Protein AF-A0A9D0HEY4-F1 (afdb_monomer_lite)

Secondary structure (DSSP, 8-state):
-------------------------------PPPP--------SS---TTS--TTSB-SSTT-EEEEEEEEEEETTEEEEEEEEEEB-SSBB---EE--------PPP-S---S----TT-TT-----EETTEE--GGG--EEETTEEE-----------S--S--SSS-SS-TTS-BSPPPTTTT-SSTTS--HHHHHHHH-THHHHS-B-HHHHHHHHHHHS---PPPTT-

Structure (mmCIF, N/CA/C/O backbone):
data_AF-A0A9D0HEY4-F1
#
_entry.id   AF-A0A9D0HEY4-F1
#
loop_
_atom_site.group_PDB
_atom_site.id
_atom_site.type_symbol
_atom_site.label_atom_id
_atom_site.label_alt_id
_atom_site.label_comp_id
_atom_site.label_asym_id
_atom_site.label_entity_id
_atom_site.label_seq_id
_atom_site.pdbx_PDB_ins_code
_atom_site.Cartn_x
_atom_site.Cartn_y
_atom_site.Cartn_z
_atom_site.occupancy
_atom_site.B_iso_or_equiv
_atom_site.auth_seq_id
_atom_site.auth_comp_id
_atom_site.auth_asym_id
_atom_site.auth_atom_id
_atom_site.pdbx_PDB_model_num
ATOM 1 N N . MET A 1 1 ? -8.582 -15.606 -59.019 1.00 48.41 1 MET A N 1
ATOM 2 C CA . MET A 1 1 ? -8.537 -16.731 -58.058 1.00 48.41 1 MET A CA 1
ATOM 3 C C . MET A 1 1 ? -9.287 -16.303 -56.807 1.00 48.41 1 MET A C 1
ATOM 5 O O . MET A 1 1 ? -8.744 -15.603 -55.969 1.00 48.41 1 MET A O 1
ATOM 9 N N . TH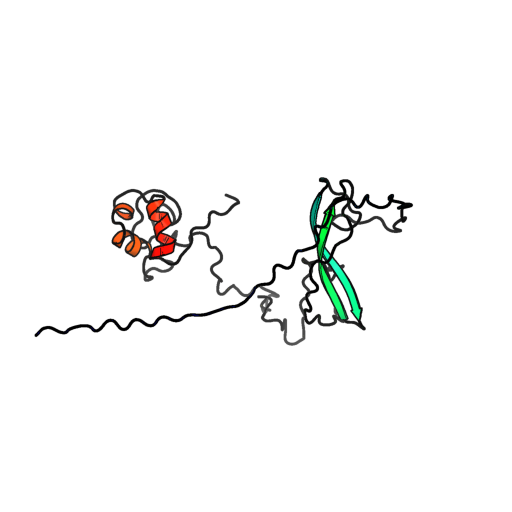R A 1 2 ? -10.578 -16.610 -56.760 1.00 43.22 2 THR A N 1
ATOM 10 C CA . THR A 1 2 ? -11.553 -16.080 -55.798 1.00 43.22 2 THR A CA 1
ATOM 11 C C . THR A 1 2 ? -11.815 -17.139 -54.728 1.00 43.22 2 THR A C 1
ATOM 13 O O . THR A 1 2 ? -12.488 -18.134 -54.993 1.00 43.22 2 THR A O 1
ATOM 16 N N . ARG A 1 3 ? -11.248 -16.963 -53.528 1.00 52.88 3 ARG A N 1
ATOM 17 C CA . ARG A 1 3 ? -11.503 -17.845 -52.378 1.00 52.88 3 ARG A CA 1
ATOM 18 C C . ARG A 1 3 ? -12.786 -17.400 -51.676 1.00 52.88 3 ARG A C 1
ATOM 20 O O . ARG A 1 3 ? -12.842 -16.330 -51.085 1.00 52.88 3 ARG A O 1
ATOM 27 N N . LYS A 1 4 ? -13.821 -18.235 -51.782 1.00 54.88 4 LYS A N 1
ATOM 28 C CA . LYS A 1 4 ? -15.070 -18.137 -51.022 1.00 54.88 4 LYS A CA 1
ATOM 29 C C . LYS A 1 4 ? -14.792 -18.591 -49.586 1.00 54.88 4 LYS A C 1
ATOM 31 O O . LYS A 1 4 ? -14.422 -19.745 -49.386 1.00 54.88 4 LYS A O 1
ATOM 36 N N . HIS A 1 5 ? -14.951 -17.698 -48.614 1.00 59.78 5 HIS A N 1
ATOM 37 C CA . HIS A 1 5 ? -14.917 -18.055 -47.199 1.00 59.78 5 HIS A CA 1
ATOM 38 C C . HIS A 1 5 ? -16.325 -18.424 -46.730 1.00 59.78 5 HIS A C 1
ATOM 40 O O . HIS A 1 5 ? -17.225 -17.591 -46.668 1.00 59.78 5 HIS A O 1
ATOM 46 N N . THR A 1 6 ? -16.493 -19.716 -46.463 1.00 64.69 6 THR A N 1
ATOM 47 C CA . THR A 1 6 ? -17.669 -20.331 -45.854 1.00 64.69 6 THR A CA 1
ATOM 48 C C . THR A 1 6 ? -17.785 -19.869 -44.403 1.00 64.69 6 THR A C 1
ATOM 50 O O . THR A 1 6 ? -16.939 -20.200 -43.576 1.00 64.69 6 THR A O 1
ATOM 53 N N . PHE A 1 7 ? -18.834 -19.102 -44.111 1.00 54.09 7 PHE A N 1
ATOM 54 C CA . PHE A 1 7 ? -19.278 -18.782 -42.757 1.00 54.09 7 PHE A CA 1
ATOM 55 C C . PHE A 1 7 ? -19.905 -20.032 -42.131 1.00 54.09 7 PHE A C 1
ATOM 57 O O . PHE A 1 7 ? -20.888 -20.560 -42.652 1.00 54.09 7 PHE A O 1
ATOM 64 N N . LEU A 1 8 ? -19.333 -20.506 -41.025 1.00 60.00 8 LEU A N 1
ATOM 65 C CA . LEU A 1 8 ? -19.867 -21.603 -40.224 1.00 60.00 8 LEU A CA 1
ATOM 66 C C . LEU A 1 8 ? -20.447 -20.989 -38.945 1.00 60.00 8 LEU A C 1
ATOM 68 O O . LEU A 1 8 ? -19.716 -20.557 -38.058 1.00 60.00 8 LEU A O 1
ATOM 72 N N . LEU A 1 9 ? -21.776 -20.875 -38.915 1.00 54.69 9 LEU A N 1
ATOM 73 C CA . LEU A 1 9 ? -22.554 -20.444 -37.758 1.00 54.69 9 LEU A CA 1
ATOM 74 C C . LEU A 1 9 ? -22.571 -21.602 -36.744 1.00 54.69 9 LEU A C 1
ATOM 76 O O . LEU A 1 9 ? -23.217 -22.619 -36.993 1.00 54.69 9 LEU A O 1
ATOM 80 N N . LEU A 1 10 ? -21.866 -21.466 -35.618 1.00 56.06 10 LEU A N 1
ATOM 81 C CA . LEU A 1 10 ? -22.097 -22.296 -34.432 1.00 56.06 10 LEU A CA 1
ATOM 82 C C . LEU A 1 10 ? -23.008 -21.525 -33.473 1.00 56.06 10 LEU A C 1
ATOM 84 O O . LEU A 1 10 ? -22.575 -20.614 -32.773 1.00 56.06 10 LEU A O 1
ATOM 88 N N . THR A 1 11 ? -24.281 -21.900 -33.442 1.00 54.66 11 THR A N 1
ATOM 89 C CA . THR A 1 11 ? -25.226 -21.532 -32.387 1.00 54.66 11 THR A CA 1
ATOM 90 C C . THR A 1 11 ? -25.022 -22.461 -31.191 1.00 54.66 11 THR A C 1
ATOM 92 O O . THR A 1 11 ? -25.517 -23.586 -31.173 1.00 54.66 11 THR A O 1
ATOM 95 N N . ALA A 1 12 ? -24.292 -21.990 -30.179 1.00 58.09 12 ALA A N 1
ATOM 96 C CA . ALA A 1 12 ? -24.257 -22.618 -28.863 1.00 58.09 12 ALA A CA 1
ATOM 97 C C . ALA A 1 12 ? -25.431 -22.084 -28.025 1.00 58.09 12 ALA A C 1
ATOM 99 O O . ALA A 1 12 ? -25.401 -20.964 -27.520 1.00 58.09 12 ALA A O 1
ATOM 100 N N . ILE A 1 13 ? -26.491 -22.886 -27.924 1.00 60.81 13 ILE A N 1
ATOM 101 C CA . ILE A 1 13 ? -27.597 -22.681 -26.986 1.00 60.81 13 ILE A CA 1
ATOM 102 C C . ILE A 1 13 ? -27.155 -23.281 -25.647 1.00 60.81 13 ILE A C 1
ATOM 104 O O . ILE A 1 13 ? -27.178 -24.498 -25.481 1.00 60.81 13 ILE A O 1
ATOM 108 N N . SER A 1 14 ? -26.752 -22.430 -24.702 1.00 59.25 14 SER A N 1
ATOM 109 C CA . SER A 1 14 ? -26.543 -22.819 -23.303 1.00 59.25 14 SER A CA 1
ATOM 110 C C . SER A 1 14 ? -27.756 -22.405 -22.474 1.00 59.25 14 SER A C 1
ATOM 112 O O . SER A 1 14 ? -27.939 -21.237 -22.144 1.00 59.25 14 SER A O 1
ATOM 114 N N . LEU A 1 15 ? -28.593 -23.392 -22.156 1.00 53.41 15 LEU A N 1
ATOM 115 C CA . LEU A 1 15 ? -29.658 -23.320 -21.159 1.00 53.41 15 LEU A CA 1
ATOM 116 C C . LEU A 1 15 ? -29.053 -23.558 -19.762 1.00 53.41 15 LEU A C 1
ATOM 118 O O . LEU A 1 15 ? -28.849 -24.700 -19.363 1.00 53.41 15 LEU A O 1
ATOM 122 N N . LEU A 1 16 ? -28.792 -22.485 -19.016 1.00 53.25 16 LEU A N 1
ATOM 123 C CA . LEU A 1 16 ? -28.596 -22.495 -17.557 1.00 53.25 16 LEU A CA 1
ATOM 124 C C . LEU A 1 16 ? -29.825 -21.802 -16.948 1.00 53.25 16 LEU A C 1
ATOM 126 O O . LEU A 1 16 ? -29.908 -20.583 -16.906 1.00 53.25 16 LEU A O 1
ATOM 130 N N . THR A 1 17 ? -30.947 -22.506 -16.818 1.00 53.56 17 THR A N 1
ATOM 131 C CA . THR A 1 17 ? -31.450 -23.094 -15.562 1.00 53.56 17 THR A CA 1
ATOM 132 C C . THR A 1 17 ? -30.948 -22.410 -14.281 1.00 53.56 17 THR A C 1
ATOM 134 O O . THR A 1 17 ? -29.938 -22.807 -13.717 1.00 53.56 17 THR A O 1
ATOM 137 N N . GLY A 1 18 ? -31.724 -21.421 -13.822 1.00 41.03 18 GLY A N 1
ATOM 138 C CA . GLY A 1 18 ? -32.165 -21.286 -12.428 1.00 41.03 18 GLY A CA 1
ATOM 139 C C . GLY A 1 18 ? -31.141 -20.883 -11.367 1.00 41.03 18 GLY A C 1
ATOM 140 O O . GLY A 1 18 ? -30.661 -21.736 -10.630 1.00 41.03 18 GLY A O 1
ATOM 141 N N . CYS A 1 19 ? -30.960 -19.575 -11.166 1.00 47.00 19 CYS A N 1
ATOM 142 C CA . CYS A 1 19 ? -30.706 -19.053 -9.824 1.00 47.00 19 CYS A CA 1
ATOM 143 C C . CYS A 1 19 ? -32.069 -18.826 -9.161 1.00 47.00 19 CYS A C 1
ATOM 145 O O . CYS A 1 19 ? -32.843 -17.975 -9.592 1.00 47.00 19 CYS A O 1
ATOM 147 N N . ILE A 1 20 ? -32.377 -19.635 -8.156 1.00 49.50 20 ILE A N 1
ATOM 148 C CA . ILE A 1 20 ? -33.435 -19.353 -7.188 1.00 49.50 20 ILE A CA 1
ATOM 149 C C . ILE A 1 20 ? -33.103 -18.031 -6.483 1.00 49.50 20 ILE A C 1
ATOM 151 O O . ILE A 1 20 ? -32.023 -17.876 -5.919 1.00 49.50 20 ILE A O 1
ATOM 155 N N . GLU A 1 21 ? -34.022 -17.067 -6.556 1.00 42.25 21 GLU A N 1
ATOM 156 C CA . GLU A 1 21 ? -34.058 -15.919 -5.653 1.00 42.25 21 GLU A CA 1
ATOM 157 C C . GLU A 1 21 ? -34.253 -16.449 -4.229 1.00 42.25 21 GLU A C 1
ATOM 159 O O . GLU A 1 21 ? -35.355 -16.817 -3.823 1.00 42.25 21 GLU A O 1
ATOM 164 N N . GLU A 1 22 ? -33.168 -16.501 -3.461 1.00 46.38 22 GLU A N 1
ATOM 165 C CA . GLU A 1 22 ? -33.239 -16.536 -2.006 1.00 46.38 22 GLU A CA 1
ATOM 166 C C . GLU A 1 22 ? -33.808 -15.184 -1.559 1.00 46.38 22 GLU A C 1
ATOM 168 O O . GLU A 1 22 ? -33.092 -14.189 -1.412 1.00 46.38 22 GLU A O 1
ATOM 173 N N . THR A 1 23 ? -35.127 -15.127 -1.376 1.00 44.59 23 THR A N 1
ATOM 174 C CA . THR A 1 23 ? -35.777 -14.067 -0.609 1.00 44.59 23 THR A CA 1
ATOM 175 C C . THR A 1 23 ? -35.182 -14.082 0.794 1.00 44.59 23 THR A C 1
ATOM 177 O O . THR A 1 23 ? -35.621 -14.839 1.660 1.00 44.59 23 THR A O 1
ATOM 180 N N . SER A 1 24 ? -34.156 -13.262 1.011 1.00 47.91 24 SER A N 1
ATOM 181 C CA . SER A 1 24 ? -33.634 -12.980 2.341 1.00 47.91 24 SER A CA 1
ATOM 182 C C . SER A 1 24 ? -34.791 -12.421 3.171 1.00 47.91 24 SER A C 1
ATOM 184 O O . SER A 1 24 ? -35.393 -11.425 2.754 1.00 47.91 24 SER A O 1
ATOM 186 N N . PRO A 1 25 ? -35.162 -13.038 4.306 1.00 46.69 25 PRO A N 1
ATOM 187 C CA . PRO A 1 25 ? -36.178 -12.466 5.170 1.00 46.69 25 PRO A CA 1
ATOM 188 C C . PRO A 1 25 ? -35.693 -11.082 5.590 1.00 46.69 25 PRO A C 1
ATOM 190 O O . PRO A 1 25 ? -34.628 -10.938 6.190 1.00 46.69 25 PRO A O 1
ATOM 193 N N . GLY A 1 26 ? -36.464 -10.062 5.208 1.00 39.81 26 GLY A N 1
ATOM 194 C CA . GLY A 1 26 ? -36.209 -8.684 5.583 1.00 39.81 26 GLY A CA 1
ATOM 195 C C . GLY A 1 26 ? -35.994 -8.608 7.087 1.00 39.81 26 GLY A C 1
ATOM 196 O O . GLY A 1 26 ? -36.905 -8.883 7.869 1.00 39.81 26 GLY A O 1
ATOM 197 N N . TYR A 1 27 ? -34.774 -8.253 7.481 1.00 43.41 27 TYR A N 1
ATOM 198 C CA . TYR A 1 27 ? -34.436 -7.924 8.853 1.00 43.41 27 TYR A CA 1
ATOM 199 C C . TYR A 1 27 ? -35.123 -6.591 9.160 1.00 43.41 27 TYR A C 1
ATOM 201 O O . TYR A 1 27 ? -34.568 -5.510 8.970 1.00 43.41 27 TYR A O 1
ATOM 209 N N . SER A 1 28 ? -36.397 -6.657 9.540 1.00 43.03 28 SER A N 1
ATOM 210 C CA . SER A 1 28 ? -37.144 -5.514 10.039 1.00 43.03 28 SER A CA 1
ATOM 211 C C . SER A 1 28 ? -36.469 -5.041 11.324 1.00 43.03 28 SER A C 1
ATOM 213 O O . SER A 1 28 ? -36.599 -5.667 12.378 1.00 43.03 28 SER A O 1
ATOM 215 N N . ALA A 1 29 ? -35.716 -3.949 11.210 1.00 43.41 29 ALA A N 1
ATOM 216 C CA . ALA A 1 29 ? -35.133 -3.206 12.313 1.00 43.41 29 ALA A CA 1
ATOM 217 C C . ALA A 1 29 ? -36.255 -2.678 13.221 1.00 43.41 29 ALA A C 1
ATOM 219 O O . ALA A 1 29 ? -36.824 -1.614 13.000 1.00 43.41 29 ALA A O 1
ATOM 220 N N . GLY A 1 30 ? -36.610 -3.478 14.222 1.00 43.31 30 GLY A N 1
ATOM 221 C CA . GLY A 1 30 ? -37.583 -3.140 15.258 1.00 43.31 30 GLY A CA 1
ATOM 222 C C . GLY A 1 30 ? -37.291 -3.830 16.588 1.00 43.31 30 GLY A C 1
ATOM 223 O O . GLY A 1 30 ? -38.171 -3.911 17.441 1.00 43.31 30 GLY A O 1
ATOM 224 N N . VAL A 1 31 ? -36.072 -4.348 16.779 1.00 42.22 31 VAL A N 1
ATOM 225 C CA . VAL A 1 31 ? -35.654 -4.859 18.085 1.00 42.22 31 VAL A CA 1
ATOM 226 C C . VAL A 1 31 ? -35.303 -3.653 18.943 1.00 42.22 31 VAL A C 1
ATOM 228 O O . VAL A 1 31 ? -34.208 -3.104 18.855 1.00 42.22 31 VAL A O 1
ATOM 231 N N . VAL A 1 32 ? -36.269 -3.226 19.753 1.00 54.62 32 VAL A N 1
ATOM 232 C CA . VAL A 1 32 ? -36.008 -2.374 20.912 1.00 54.62 32 VAL A CA 1
ATOM 233 C C . VAL A 1 32 ? -34.922 -3.084 21.729 1.00 54.62 32 VAL A C 1
ATOM 235 O O . VAL A 1 32 ? -35.149 -4.230 22.135 1.00 54.62 32 VAL A O 1
ATOM 238 N N . PRO A 1 33 ? -33.735 -2.481 21.923 1.00 55.59 33 PRO A N 1
ATOM 239 C CA . PRO A 1 33 ? -32.694 -3.104 22.721 1.00 55.59 33 PRO A CA 1
ATOM 240 C C . PRO A 1 33 ? -33.262 -3.396 24.117 1.00 55.59 33 PRO A C 1
ATOM 242 O O . PRO A 1 33 ? -34.002 -2.566 24.657 1.00 55.59 33 PRO A O 1
ATOM 245 N N . PRO A 1 34 ? -32.979 -4.575 24.702 1.00 51.97 34 PRO A N 1
ATOM 246 C CA . PRO A 1 34 ? -33.423 -4.870 26.055 1.00 51.97 34 PRO A CA 1
ATOM 247 C C . PRO A 1 34 ? -32.949 -3.748 26.990 1.00 51.97 34 PRO A C 1
ATOM 249 O O . PRO A 1 34 ? -31.845 -3.229 26.793 1.00 51.97 34 PRO A O 1
ATOM 252 N N . PRO A 1 35 ? -33.759 -3.346 27.988 1.00 51.03 35 PRO A N 1
ATOM 253 C CA . PRO A 1 35 ? -33.360 -2.313 28.930 1.00 51.03 35 PRO A CA 1
ATOM 254 C C . PRO A 1 35 ? -32.001 -2.683 29.520 1.00 51.03 35 PRO A C 1
ATOM 256 O O . PRO A 1 35 ? -31.815 -3.787 30.038 1.00 51.03 35 PRO A O 1
ATOM 259 N N . ASN A 1 36 ? -31.050 -1.761 29.372 1.00 47.62 36 ASN A N 1
ATOM 260 C CA . ASN A 1 36 ? -29.681 -1.884 29.843 1.00 47.62 36 ASN A CA 1
ATOM 261 C C . ASN A 1 36 ? -29.670 -1.949 31.378 1.00 47.62 36 ASN A C 1
ATOM 263 O O . ASN A 1 36 ? -29.407 -0.968 32.064 1.00 47.62 36 ASN A O 1
ATOM 267 N N . ASN A 1 37 ? -29.952 -3.128 31.928 1.00 49.09 37 ASN A N 1
ATOM 268 C CA . ASN A 1 37 ? -29.738 -3.449 33.332 1.00 49.09 37 ASN A CA 1
ATOM 269 C C . ASN A 1 37 ? -28.258 -3.800 33.570 1.00 49.09 37 ASN A C 1
ATOM 271 O O . ASN A 1 37 ? -27.950 -4.782 34.250 1.00 49.09 37 ASN A O 1
ATOM 275 N N . ARG A 1 38 ? -27.313 -3.011 33.033 1.00 51.69 38 ARG A N 1
ATOM 276 C CA . ARG A 1 38 ? -25.933 -3.004 33.532 1.00 51.69 38 ARG A CA 1
ATOM 277 C C . ARG A 1 38 ? -25.936 -2.295 34.880 1.00 51.69 38 ARG A C 1
ATOM 279 O O . ARG A 1 38 ? -25.551 -1.138 35.009 1.00 51.69 38 ARG A O 1
ATOM 286 N N . ALA A 1 39 ? -26.344 -3.027 35.914 1.00 45.81 39 ALA A N 1
ATOM 287 C CA . ALA A 1 39 ? -25.783 -2.794 37.233 1.00 45.81 39 ALA A CA 1
ATOM 288 C C . ALA A 1 39 ? -24.261 -2.803 37.048 1.00 45.81 39 ALA A C 1
ATOM 290 O O . ALA A 1 39 ? -23.715 -3.819 36.618 1.00 45.81 39 ALA A O 1
ATOM 291 N N . ALA A 1 40 ? -23.631 -1.644 37.256 1.00 52.84 40 ALA A N 1
ATOM 292 C CA . ALA A 1 40 ? -22.218 -1.391 37.017 1.00 52.84 40 ALA A CA 1
ATOM 293 C C . ALA A 1 40 ? -21.379 -2.579 37.498 1.00 52.84 40 ALA A C 1
ATOM 295 O O . ALA A 1 40 ? -21.174 -2.765 38.702 1.00 52.84 40 ALA A O 1
ATOM 296 N N . GLN A 1 41 ? -20.928 -3.414 36.559 1.00 52.53 41 GLN A N 1
ATOM 297 C CA . GLN A 1 41 ? -19.939 -4.426 36.871 1.00 52.53 41 GLN A CA 1
ATOM 298 C C . GLN A 1 41 ? -18.689 -3.650 37.253 1.00 52.53 41 GLN A C 1
ATOM 300 O O . GLN A 1 41 ? -18.044 -3.008 36.429 1.00 52.53 41 GLN A O 1
ATOM 305 N N . LYS A 1 42 ? -18.430 -3.608 38.558 1.00 46.66 42 LYS A N 1
ATOM 306 C CA . LYS A 1 42 ? -17.320 -2.874 39.142 1.00 46.66 42 LYS A CA 1
ATOM 307 C C . LYS A 1 42 ? -16.041 -3.591 38.723 1.00 46.66 42 LYS A C 1
ATOM 309 O O . LYS A 1 42 ? -15.619 -4.533 39.391 1.00 46.66 42 LYS A O 1
ATOM 314 N N . HIS A 1 43 ? -15.469 -3.191 37.589 1.00 49.62 43 HIS A N 1
ATOM 315 C CA . HIS A 1 43 ? -14.197 -3.724 37.122 1.00 49.62 43 HIS A CA 1
ATOM 316 C C . HIS A 1 43 ? -13.136 -3.457 38.206 1.00 49.62 43 HIS A C 1
ATOM 318 O O . HIS A 1 43 ? -12.943 -2.309 38.607 1.00 49.62 43 HIS A O 1
ATOM 324 N N . PRO A 1 44 ? -12.484 -4.501 38.752 1.00 49.19 44 PRO A N 1
ATOM 325 C CA . PRO A 1 44 ? -11.653 -4.373 39.950 1.00 49.19 44 PRO A CA 1
ATOM 326 C C . PRO A 1 44 ? -10.279 -3.727 39.702 1.00 49.19 44 PRO A C 1
ATOM 328 O O . PRO A 1 44 ? -9.499 -3.592 40.642 1.00 49.19 44 PRO A O 1
ATOM 331 N N . LYS A 1 45 ? -9.971 -3.300 38.472 1.00 58.09 45 LYS A N 1
ATOM 332 C CA . LYS A 1 45 ? -8.730 -2.598 38.127 1.00 58.09 45 LYS A CA 1
ATOM 333 C C . LYS A 1 45 ? -9.061 -1.396 37.232 1.00 58.09 45 LYS A C 1
ATOM 335 O O . LYS A 1 45 ? -9.886 -1.567 36.335 1.00 58.09 45 LYS A O 1
ATOM 340 N N . PRO A 1 46 ? -8.457 -0.211 37.456 1.00 63.03 46 PRO A N 1
ATOM 341 C CA . PRO A 1 46 ? -8.533 0.894 36.505 1.00 63.03 46 PRO A CA 1
ATOM 342 C C . PRO A 1 46 ? -8.128 0.387 35.119 1.00 63.03 46 PRO A C 1
ATOM 344 O O . PRO A 1 46 ? -7.067 -0.226 34.981 1.00 63.03 46 PRO A O 1
ATOM 347 N N . LEU A 1 47 ? -9.006 0.572 34.134 1.00 74.50 47 LEU A N 1
ATOM 348 C CA . LEU A 1 47 ? -8.708 0.265 32.741 1.00 74.50 47 LEU A CA 1
ATOM 349 C C . LEU A 1 47 ? -7.653 1.264 32.260 1.00 74.50 47 LEU A C 1
ATOM 351 O O . LEU A 1 47 ? -7.848 2.474 32.362 1.00 74.50 47 LEU A O 1
ATOM 355 N N . ASP A 1 48 ? -6.519 0.745 31.800 1.00 83.00 48 ASP A N 1
ATOM 356 C CA . ASP A 1 48 ? -5.521 1.538 31.095 1.00 83.00 48 ASP A CA 1
ATOM 357 C C . ASP A 1 48 ? -5.997 1.689 29.650 1.00 83.00 48 ASP A C 1
ATOM 359 O O . ASP A 1 48 ? -5.957 0.735 28.877 1.00 83.00 48 ASP A O 1
ATOM 363 N N . CYS A 1 49 ? -6.511 2.872 29.326 1.00 88.00 49 CYS A N 1
ATOM 364 C CA . CYS A 1 49 ? -7.048 3.203 28.009 1.00 88.00 49 CYS A CA 1
ATOM 365 C C . CYS A 1 49 ? -6.013 3.892 27.113 1.00 88.00 49 CYS A C 1
ATOM 367 O O . CYS A 1 49 ? -6.379 4.677 26.241 1.00 88.00 49 CYS A O 1
ATOM 369 N N . SER A 1 50 ? -4.723 3.613 27.330 1.00 87.38 50 SER A N 1
ATOM 370 C CA . SER A 1 50 ? -3.655 4.022 26.408 1.00 87.38 50 SER A CA 1
ATOM 371 C C . SER A 1 50 ? -3.830 3.398 25.018 1.00 87.38 50 SER A C 1
ATOM 373 O O . SER A 1 50 ? -3.414 3.985 24.023 1.00 87.38 50 SER A O 1
ATOM 375 N N . GLU A 1 51 ? -4.489 2.238 24.946 1.00 78.81 51 GLU A N 1
ATOM 376 C CA . GLU A 1 51 ? -4.995 1.647 23.709 1.00 78.81 51 GLU A CA 1
ATOM 377 C C . GLU A 1 51 ? -6.526 1.555 23.778 1.00 78.81 51 GLU A C 1
ATOM 379 O O . GLU A 1 51 ? -7.073 1.196 24.828 1.00 78.81 51 GLU A O 1
ATOM 384 N N . PRO A 1 52 ? -7.244 1.851 22.683 1.00 83.88 52 PRO A N 1
ATOM 385 C CA . PRO A 1 52 ? -8.687 1.678 22.648 1.00 83.88 52 PRO A CA 1
ATOM 386 C C . PRO A 1 52 ? -9.075 0.220 22.889 1.00 83.88 52 PRO A C 1
ATOM 388 O O . PRO A 1 52 ? -8.584 -0.698 22.231 1.00 83.88 52 PRO A O 1
ATOM 391 N N . GLY A 1 53 ? -9.983 0.007 23.834 1.00 87.00 53 GLY A N 1
ATOM 392 C CA . GLY A 1 53 ? -10.475 -1.314 24.190 1.00 87.00 53 GLY A CA 1
ATOM 393 C C . GLY A 1 53 ? -11.850 -1.249 24.848 1.00 87.00 53 GLY A C 1
ATOM 394 O O . GLY A 1 53 ? -12.342 -0.159 25.145 1.00 87.00 53 GLY A O 1
ATOM 395 N N . PRO A 1 54 ? -12.491 -2.403 25.094 1.00 89.25 54 PRO A N 1
ATOM 396 C CA . PRO A 1 54 ? -13.815 -2.447 25.702 1.00 89.25 54 PRO A CA 1
ATOM 397 C C . PRO A 1 54 ? -13.868 -1.664 27.017 1.00 89.25 54 PRO A C 1
ATOM 399 O O . PRO A 1 54 ? -12.980 -1.799 27.861 1.00 89.25 54 PRO A O 1
ATOM 402 N N . ALA A 1 55 ? -14.928 -0.873 27.190 1.00 90.19 55 ALA A N 1
ATOM 403 C CA . ALA A 1 55 ? -15.138 0.034 28.323 1.00 90.19 55 ALA A CA 1
ATOM 404 C C . ALA A 1 55 ? -14.169 1.232 28.425 1.00 90.19 55 ALA A C 1
ATOM 406 O O . ALA A 1 55 ? -14.257 1.988 29.396 1.00 90.19 55 ALA A O 1
ATOM 407 N N . CYS A 1 56 ? -13.296 1.452 27.438 1.00 93.38 56 CYS A N 1
ATOM 408 C CA . CYS A 1 56 ? -12.580 2.718 27.299 1.00 93.38 56 CYS A CA 1
ATOM 409 C C . CYS A 1 56 ? -13.465 3.793 26.663 1.00 93.38 56 CYS A C 1
ATOM 411 O O . CYS A 1 56 ? -14.330 3.450 25.854 1.00 93.38 56 CYS A O 1
ATOM 413 N N . PRO A 1 57 ? -13.258 5.076 27.010 1.00 95.00 57 PRO A N 1
ATOM 414 C CA . PRO A 1 57 ? -14.043 6.165 26.455 1.00 95.00 57 PRO A CA 1
ATOM 415 C C . PRO A 1 57 ? -13.835 6.307 24.945 1.00 95.00 57 PRO A C 1
ATOM 417 O O . PRO A 1 57 ? -12.761 6.003 24.419 1.00 95.00 57 PRO A O 1
ATOM 420 N N . CYS A 1 58 ? -14.873 6.774 24.264 1.00 95.88 58 CYS A N 1
ATOM 421 C CA . CYS A 1 58 ? -14.863 7.081 22.839 1.00 95.88 58 CYS A CA 1
ATOM 422 C C . CYS A 1 58 ? -15.669 8.355 22.574 1.00 95.88 58 CYS A C 1
ATOM 424 O O . CYS A 1 58 ? -16.627 8.641 23.289 1.00 95.88 58 CYS A O 1
ATOM 426 N N . ASP A 1 59 ? -15.274 9.118 21.556 1.00 94.56 59 ASP A N 1
ATOM 427 C CA . ASP A 1 59 ? -15.806 10.471 21.345 1.00 94.56 59 ASP A CA 1
ATOM 428 C C . ASP A 1 59 ? -17.046 10.517 20.437 1.00 94.56 59 ASP A C 1
ATOM 430 O O . ASP A 1 59 ? -17.813 11.478 20.480 1.00 94.56 59 ASP A O 1
ATOM 434 N N . GLU A 1 60 ? -17.262 9.493 19.606 1.00 96.19 60 GLU A N 1
ATOM 435 C CA . GLU A 1 60 ? -18.285 9.515 18.558 1.00 96.19 60 GLU A CA 1
ATOM 436 C C . GLU A 1 60 ? -19.133 8.239 18.561 1.00 96.19 60 GLU A C 1
ATOM 438 O O . GLU A 1 60 ? -18.657 7.146 18.252 1.00 96.19 60 GLU A O 1
ATOM 443 N N . GLN A 1 61 ? -20.427 8.380 18.874 1.00 96.75 61 GLN A N 1
ATOM 444 C CA . GLN A 1 61 ? -21.387 7.277 18.815 1.00 96.75 61 GLN A CA 1
ATOM 445 C C . GLN A 1 61 ? -21.415 6.650 17.418 1.00 96.75 61 GLN A C 1
ATOM 447 O O . GLN A 1 61 ? -21.621 7.329 16.416 1.00 96.75 61 GLN A O 1
ATOM 452 N N . GLY A 1 62 ? -21.271 5.330 17.357 1.00 95.56 62 GLY A N 1
ATOM 453 C CA . GLY A 1 62 ? -21.235 4.582 16.106 1.00 95.56 62 GLY A CA 1
ATOM 454 C C . GLY A 1 62 ? -19.857 4.520 15.448 1.00 95.56 62 GLY A C 1
ATOM 455 O O . GLY A 1 62 ? -19.718 3.767 14.480 1.00 95.56 62 GLY A O 1
ATOM 456 N N . ALA A 1 63 ? -18.841 5.219 15.976 1.00 95.81 63 ALA A N 1
ATOM 457 C CA . ALA A 1 63 ? -17.462 5.033 15.538 1.00 95.81 63 ALA A CA 1
ATOM 458 C C . ALA A 1 63 ? -17.080 3.555 15.636 1.00 95.81 63 ALA A C 1
ATOM 460 O O . ALA A 1 63 ? -17.504 2.846 16.555 1.00 95.81 63 ALA A O 1
ATOM 461 N N . ARG A 1 64 ? -16.295 3.092 14.665 1.00 94.06 64 ARG A N 1
ATOM 462 C CA . ARG A 1 64 ? -15.802 1.718 14.587 1.00 94.06 64 ARG A CA 1
ATOM 463 C C . ARG A 1 64 ? -14.300 1.707 14.740 1.00 94.06 64 ARG A C 1
ATOM 465 O O . ARG A 1 64 ? -13.613 2.552 14.173 1.00 94.06 64 ARG A O 1
ATOM 472 N N . GLN A 1 65 ? -13.801 0.713 15.455 1.00 90.62 65 GLN A N 1
ATOM 473 C CA . GLN A 1 65 ? -12.373 0.488 15.558 1.00 90.62 65 GLN A CA 1
ATOM 474 C C . GLN A 1 65 ? -12.062 -0.997 15.483 1.00 90.62 65 GLN A C 1
ATOM 476 O O . GLN A 1 65 ? -12.763 -1.828 16.067 1.00 90.62 65 GLN A O 1
ATOM 481 N N . SER A 1 66 ? -10.994 -1.313 14.752 1.00 88.25 66 SER A N 1
ATOM 482 C CA . SER A 1 66 ? -10.455 -2.665 14.701 1.00 88.25 66 SER A CA 1
ATOM 483 C C . SER A 1 66 ? -10.001 -3.088 16.094 1.00 88.25 66 SER A C 1
ATOM 485 O O . SER A 1 66 ? -9.354 -2.330 16.817 1.00 88.25 66 SER A O 1
ATOM 487 N N . CYS A 1 67 ? -10.355 -4.305 16.471 1.00 87.56 67 CYS A N 1
ATOM 488 C CA . CYS A 1 67 ? -9.977 -4.916 17.732 1.00 87.56 67 CYS A CA 1
ATOM 489 C C . CYS A 1 67 ? -9.629 -6.387 17.499 1.00 87.56 67 CYS A C 1
ATOM 491 O O . CYS A 1 67 ? -9.943 -6.969 16.461 1.00 87.56 67 CYS A O 1
ATOM 493 N N . GLY A 1 68 ? -8.992 -7.016 18.481 1.00 82.62 68 GLY A N 1
ATOM 494 C CA . GLY A 1 68 ? -8.751 -8.453 18.463 1.00 82.62 68 GLY A CA 1
ATOM 495 C C . GLY A 1 68 ? -9.141 -9.087 19.788 1.00 82.62 68 GLY A C 1
ATOM 496 O O . GLY A 1 68 ? -8.868 -8.544 20.862 1.00 82.62 68 GLY A O 1
ATOM 497 N N . LYS A 1 69 ? -9.820 -10.235 19.718 1.00 82.62 69 LYS A N 1
ATOM 498 C CA . LYS A 1 69 ? -10.318 -10.954 20.896 1.00 82.62 69 LYS A CA 1
ATOM 499 C C . LYS A 1 69 ? -9.965 -12.433 20.814 1.00 82.62 69 LYS A C 1
ATOM 501 O O . LYS A 1 69 ? -10.156 -13.077 19.782 1.00 82.62 69 LYS A O 1
ATOM 506 N N . ALA A 1 70 ? -9.488 -12.975 21.931 1.00 78.19 70 ALA A N 1
ATOM 507 C CA . ALA A 1 70 ? -9.413 -14.414 22.139 1.00 78.19 70 ALA A CA 1
ATOM 508 C C . ALA A 1 70 ? -10.836 -14.961 22.292 1.00 78.19 70 ALA A C 1
ATOM 510 O O . ALA A 1 70 ? -11.548 -14.553 23.212 1.00 78.19 70 ALA A O 1
ATOM 511 N N . TYR A 1 71 ? -11.259 -15.870 21.416 1.00 78.12 71 TYR A N 1
ATOM 512 C CA . TYR A 1 71 ? -12.608 -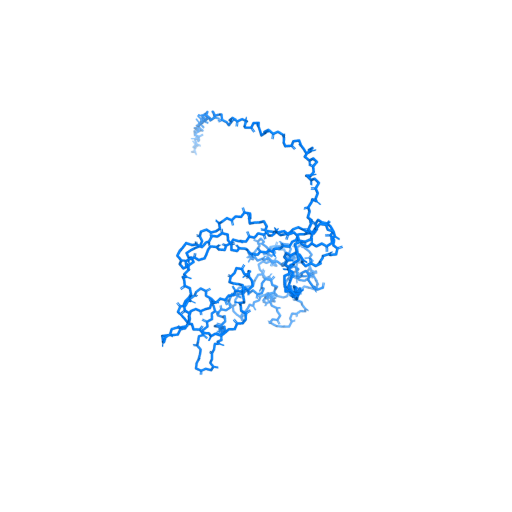16.452 21.478 1.00 78.12 71 TYR A CA 1
ATOM 513 C C . TYR A 1 71 ? -12.608 -17.942 21.841 1.00 78.12 71 TYR A C 1
ATOM 515 O O . TYR A 1 71 ? -13.639 -18.452 22.276 1.00 78.12 71 TYR A O 1
ATOM 523 N N . SER A 1 72 ? -11.474 -18.642 21.713 1.00 75.38 72 SER A N 1
ATOM 524 C CA . SER A 1 72 ? -11.348 -20.039 22.138 1.00 75.38 72 SER A CA 1
ATOM 525 C C . SER A 1 72 ? -9.943 -20.353 22.650 1.00 75.38 72 SER A C 1
ATOM 527 O O . SER A 1 72 ? -8.956 -19.876 22.091 1.00 75.38 72 SER A O 1
ATOM 529 N N . LYS A 1 73 ? -9.852 -21.166 23.710 1.00 73.81 73 LYS A N 1
ATOM 530 C CA . LYS A 1 73 ? -8.612 -21.813 24.157 1.00 73.81 73 LYS A CA 1
ATOM 531 C C . LYS A 1 73 ? -8.863 -23.318 24.244 1.00 73.81 73 LYS A C 1
ATOM 533 O O . LYS A 1 73 ? -9.700 -23.751 25.035 1.00 73.81 73 LYS A O 1
ATOM 538 N N . VAL A 1 74 ? -8.146 -24.109 23.448 1.00 73.69 74 VAL A N 1
ATOM 539 C CA . VAL A 1 74 ? -8.197 -25.580 23.489 1.00 73.69 74 VAL A CA 1
ATOM 540 C C . VAL A 1 74 ? -6.803 -26.091 23.836 1.00 73.69 74 VAL A C 1
ATOM 542 O O . VAL A 1 74 ? -5.868 -25.962 23.051 1.00 73.69 74 VAL A O 1
ATOM 545 N N . GLY A 1 75 ? -6.635 -26.636 25.043 1.00 83.06 75 GLY A N 1
ATOM 546 C CA . GLY A 1 75 ? -5.298 -26.938 25.567 1.00 83.06 75 GLY A CA 1
ATOM 547 C C . GLY A 1 75 ? -4.479 -25.654 25.718 1.00 83.06 75 GLY A C 1
ATOM 548 O O . GLY A 1 75 ? -4.943 -24.719 26.363 1.00 83.06 75 GLY A O 1
ATOM 549 N N . GLU A 1 76 ? -3.297 -25.592 25.099 1.00 70.81 76 GLU A N 1
ATOM 550 C CA . GLU A 1 76 ? -2.467 -24.375 25.028 1.00 70.81 76 GLU A CA 1
ATOM 551 C C . GLU A 1 76 ? -2.665 -23.559 23.742 1.00 70.81 76 GLU A C 1
ATOM 553 O O . GLU A 1 76 ? -2.035 -22.518 23.567 1.00 70.81 76 GLU A O 1
ATOM 558 N N . GLN A 1 77 ? -3.556 -23.988 22.846 1.00 60.44 77 GLN A N 1
ATOM 559 C CA . GLN A 1 77 ? -3.835 -23.259 21.614 1.00 60.44 77 GLN A CA 1
ATOM 560 C C . GLN A 1 77 ? -4.846 -22.143 21.883 1.00 60.44 77 GLN A C 1
ATOM 562 O O . GLN A 1 77 ? -5.972 -22.409 22.307 1.00 60.44 77 GLN A O 1
ATOM 567 N N . LEU A 1 78 ? -4.439 -20.897 21.640 1.00 73.12 78 LEU A N 1
ATOM 568 C CA . LEU A 1 78 ? -5.297 -19.718 21.714 1.00 73.12 78 LEU A CA 1
ATOM 569 C C . LEU A 1 78 ? -5.752 -19.339 20.303 1.00 73.12 78 LEU A C 1
ATOM 571 O O . LEU A 1 78 ? -4.926 -19.069 19.435 1.00 73.12 78 LEU A O 1
ATOM 575 N N . SER A 1 79 ? -7.060 -19.290 20.078 1.00 76.12 79 SER A N 1
ATOM 576 C CA . SER A 1 79 ? -7.638 -18.776 18.839 1.00 76.12 79 SER A CA 1
ATOM 577 C C . SER A 1 79 ? -8.047 -17.319 19.033 1.00 76.12 79 SER A C 1
ATOM 579 O O . SER A 1 79 ? -8.979 -17.007 19.784 1.00 76.12 79 SER A O 1
ATOM 581 N N . CYS A 1 80 ? -7.337 -16.435 18.340 1.00 81.12 80 CYS A N 1
ATOM 582 C CA . CYS A 1 80 ? -7.656 -15.019 18.222 1.00 81.12 80 CYS A CA 1
ATOM 583 C C . CYS A 1 80 ? -8.394 -14.773 16.902 1.00 81.12 80 CYS A C 1
ATOM 585 O O . CYS A 1 80 ? -8.135 -15.448 15.906 1.00 81.12 80 CYS A O 1
ATOM 587 N N . GLY A 1 81 ? -9.316 -13.817 16.882 1.00 78.56 81 GLY A N 1
ATOM 588 C CA . GLY A 1 81 ? -9.952 -13.365 15.647 1.00 78.56 81 GLY A CA 1
ATOM 589 C C . GLY A 1 81 ? -9.964 -11.841 15.570 1.00 78.56 81 GLY A C 1
ATOM 590 O O . GLY A 1 81 ? -10.169 -11.202 16.612 1.00 78.56 81 GLY A O 1
ATOM 591 N N . PRO A 1 82 ? -9.746 -11.253 14.377 1.00 82.19 82 PRO A N 1
ATOM 592 C CA . PRO A 1 82 ? -9.974 -9.833 14.176 1.00 82.19 82 PRO A CA 1
ATOM 593 C C . PRO A 1 82 ? -11.473 -9.538 14.280 1.00 82.19 82 PRO A C 1
ATOM 595 O O . PRO A 1 82 ? -12.328 -10.307 13.825 1.00 82.19 82 PRO A O 1
ATOM 598 N N . GLY A 1 83 ? -11.795 -8.414 14.896 1.00 88.25 83 GLY A N 1
ATOM 599 C CA . GLY A 1 83 ? -13.155 -7.943 15.071 1.00 88.25 83 GLY A CA 1
ATOM 600 C C . GLY A 1 83 ? -13.248 -6.434 14.966 1.00 88.25 83 GLY A C 1
ATOM 601 O O . GLY A 1 83 ? -12.258 -5.737 14.754 1.00 88.25 83 GLY A O 1
ATOM 602 N N . GLU A 1 84 ? -14.461 -5.939 15.150 1.00 92.19 84 GLU A N 1
ATOM 603 C CA . GLU A 1 84 ? -14.720 -4.515 15.297 1.00 92.19 84 GLU A CA 1
ATOM 604 C C . GLU A 1 84 ? -15.440 -4.267 16.618 1.00 92.19 84 GLU A C 1
ATOM 606 O O . GLU A 1 84 ? -16.317 -5.033 17.027 1.00 92.19 84 GLU A O 1
ATOM 611 N N . MET A 1 85 ? -15.071 -3.186 17.291 1.00 93.50 85 MET A N 1
ATOM 612 C CA . MET A 1 85 ? -15.852 -2.619 18.383 1.00 93.50 85 MET A CA 1
ATOM 613 C C . MET A 1 85 ? -16.544 -1.353 17.890 1.00 93.50 85 MET A C 1
ATOM 615 O O . MET A 1 85 ? -16.035 -0.652 17.014 1.00 93.50 85 MET A O 1
ATOM 619 N N . VAL A 1 86 ? -17.727 -1.087 18.440 1.00 95.81 86 VAL A N 1
ATOM 620 C CA . VAL A 1 86 ? -18.545 0.080 18.101 1.00 95.81 86 VAL A CA 1
ATOM 621 C C . VAL A 1 86 ? -18.710 0.928 19.354 1.00 95.81 86 VAL A C 1
ATOM 623 O O . VAL A 1 86 ? -19.041 0.394 20.415 1.00 95.81 86 VAL A O 1
ATOM 626 N N . CYS A 1 87 ? -18.462 2.227 19.237 1.00 96.38 87 CYS A N 1
ATOM 627 C CA . CYS A 1 87 ? -18.685 3.193 20.305 1.00 96.38 87 CYS A CA 1
ATOM 628 C C . CYS A 1 87 ? -20.189 3.390 20.535 1.00 96.38 87 CYS A C 1
ATOM 630 O O . CYS A 1 87 ? -20.934 3.640 19.584 1.00 96.38 87 CYS A O 1
ATOM 632 N N . ASP A 1 88 ? -20.658 3.310 21.780 1.00 94.56 88 ASP A N 1
ATOM 633 C CA . ASP A 1 88 ? -22.066 3.581 22.110 1.00 94.56 88 ASP A CA 1
ATOM 634 C C . ASP A 1 88 ? -22.376 5.075 22.320 1.00 94.56 88 ASP A C 1
ATOM 636 O O . ASP A 1 88 ? -23.541 5.445 22.484 1.00 94.56 88 ASP A O 1
ATOM 640 N N . GLY A 1 89 ? -21.352 5.926 22.227 1.00 93.94 89 GLY A N 1
ATOM 641 C CA . GLY A 1 89 ? -21.393 7.366 22.477 1.00 93.94 89 GLY A CA 1
ATOM 642 C C . GLY A 1 89 ? -20.696 7.778 23.771 1.00 93.94 89 GLY A C 1
ATOM 643 O O . GLY A 1 89 ? -20.441 8.962 23.956 1.00 93.94 89 GLY A O 1
ATOM 644 N N . GLU A 1 90 ? -20.368 6.822 24.639 1.00 93.38 90 GLU A N 1
ATOM 645 C CA . GLU A 1 90 ? -19.591 7.068 25.855 1.00 93.38 90 GLU A CA 1
ATOM 646 C C . GLU A 1 90 ? -18.405 6.110 25.964 1.00 93.38 90 GLU A C 1
ATOM 648 O O . GLU A 1 90 ? -17.314 6.529 26.353 1.00 93.38 90 GLU A O 1
ATOM 653 N N . ILE A 1 91 ? -18.595 4.834 25.613 1.00 95.12 91 ILE A N 1
ATOM 654 C CA . ILE A 1 91 ? -17.571 3.795 25.709 1.00 95.12 91 ILE A CA 1
ATOM 655 C C . ILE A 1 91 ? -17.547 2.867 24.492 1.00 95.12 91 ILE A C 1
ATOM 657 O O . ILE A 1 91 ? -18.555 2.592 23.836 1.00 95.12 91 ILE A O 1
ATOM 661 N N . TRP A 1 92 ? -16.366 2.324 24.209 1.00 95.19 92 TRP A N 1
ATOM 662 C CA . TRP A 1 92 ? -16.208 1.239 23.253 1.00 95.19 92 TRP A CA 1
ATOM 663 C C . TRP A 1 92 ? -16.934 -0.016 23.746 1.00 95.19 92 TRP A C 1
ATOM 665 O O . TRP A 1 92 ? -16.733 -0.479 24.877 1.00 95.19 92 TRP A O 1
ATOM 675 N N . GLY A 1 93 ? -17.775 -0.579 22.876 1.00 93.81 93 GLY A N 1
ATOM 676 C CA . GLY A 1 93 ? -18.455 -1.847 23.106 1.00 93.81 93 GLY A CA 1
ATOM 677 C C . GLY A 1 93 ? -17.510 -3.053 23.139 1.00 93.81 93 GLY A C 1
ATOM 678 O O . GLY A 1 93 ? -16.289 -2.950 23.031 1.00 93.81 93 GLY A O 1
ATOM 679 N N . GLU A 1 94 ? -18.093 -4.242 23.283 1.00 92.75 94 GLU A N 1
ATOM 680 C CA . GLU A 1 94 ? -17.343 -5.493 23.144 1.00 92.75 94 GLU A CA 1
ATOM 681 C C . GLU A 1 94 ? -16.781 -5.641 21.724 1.00 92.75 94 GLU A C 1
ATOM 683 O O . GLU A 1 94 ? -17.423 -5.264 20.744 1.00 92.75 94 GLU A O 1
ATOM 688 N N . CYS A 1 95 ? -15.606 -6.262 21.614 1.00 90.44 95 CYS A N 1
ATOM 689 C CA . CYS A 1 95 ? -15.036 -6.627 20.323 1.00 90.44 95 CYS A CA 1
ATOM 690 C C . CYS A 1 95 ? -15.855 -7.755 19.676 1.00 90.44 95 CYS A C 1
ATOM 692 O O . CYS A 1 95 ? -15.884 -8.882 20.189 1.00 90.44 95 CYS A O 1
ATOM 694 N N . MET A 1 96 ? -16.511 -7.456 18.555 1.00 89.50 96 MET A N 1
ATOM 695 C CA . MET A 1 96 ? -17.302 -8.401 17.770 1.00 89.50 96 MET A CA 1
ATOM 696 C C . MET A 1 96 ? -16.420 -9.008 16.676 1.00 89.50 96 MET A C 1
ATOM 698 O O . MET A 1 96 ? -16.108 -8.358 15.682 1.00 89.50 96 MET A O 1
ATOM 702 N N . VAL A 1 97 ? -15.998 -10.261 16.860 1.00 83.81 97 VAL A N 1
ATOM 703 C CA . VAL A 1 97 ? -15.180 -11.000 15.883 1.00 83.81 97 VAL A CA 1
ATOM 704 C C . VAL A 1 97 ? -16.045 -11.346 14.667 1.00 83.81 97 VAL A C 1
ATOM 706 O O . VAL A 1 97 ? -16.988 -12.125 14.792 1.00 83.81 97 VAL A O 1
ATOM 709 N N . ASN A 1 98 ? -15.744 -10.760 13.503 1.00 74.38 98 ASN A N 1
ATOM 710 C CA . ASN A 1 98 ? -16.547 -10.935 12.282 1.00 74.38 98 ASN A CA 1
ATOM 711 C C . ASN A 1 98 ? -16.110 -12.170 11.469 1.00 74.38 98 ASN A C 1
ATOM 713 O O . ASN A 1 98 ? -16.909 -12.769 10.755 1.00 74.38 98 ASN A O 1
ATOM 717 N N . PHE A 1 99 ? -14.854 -12.605 11.625 1.00 65.75 99 PHE A N 1
ATOM 718 C CA . PHE A 1 99 ? -14.319 -13.801 10.976 1.00 65.75 99 PHE A CA 1
ATOM 719 C C . PHE A 1 99 ? -13.412 -14.574 11.930 1.00 65.75 99 PHE A C 1
ATOM 721 O O . PHE A 1 99 ? -12.540 -14.010 12.591 1.00 65.75 99 PHE A O 1
ATOM 728 N N . THR A 1 100 ? -13.593 -15.891 11.982 1.00 52.69 100 THR A N 1
ATOM 729 C CA . THR A 1 100 ? -12.627 -16.789 12.613 1.00 52.69 100 THR A CA 1
ATOM 730 C C . THR A 1 100 ? -11.581 -17.155 11.575 1.00 52.69 100 THR A C 1
ATOM 732 O O . THR A 1 100 ? -11.819 -17.977 10.695 1.00 52.69 100 THR A O 1
ATOM 735 N N . ILE A 1 101 ? -10.410 -16.523 11.651 1.00 51.12 101 ILE A N 1
ATOM 736 C CA . ILE A 1 101 ? -9.262 -17.003 10.887 1.00 51.12 101 ILE A CA 1
ATOM 737 C C . ILE A 1 101 ? -8.775 -18.264 11.609 1.00 51.12 101 ILE A C 1
ATOM 739 O O . ILE A 1 101 ? -8.280 -18.187 12.734 1.00 51.12 101 ILE A O 1
ATOM 743 N N . GLN A 1 102 ? -8.947 -19.436 10.993 1.00 47.22 102 GLN A N 1
ATOM 744 C CA . GLN A 1 102 ? -8.166 -20.623 11.347 1.00 47.22 102 GLN A CA 1
ATOM 745 C C . GLN A 1 102 ? -6.745 -20.402 10.821 1.00 47.22 102 GLN A C 1
ATOM 747 O O . GLN A 1 102 ? -6.374 -20.900 9.765 1.00 47.22 102 GLN A O 1
ATOM 752 N N . GLY A 1 103 ? -5.979 -19.562 11.510 1.00 50.19 103 GLY A N 1
ATOM 753 C CA . GLY A 1 103 ? -4.530 -19.574 11.372 1.00 50.19 103 GLY A CA 1
ATOM 754 C C . GLY A 1 103 ? -3.986 -20.720 12.215 1.00 50.19 103 GLY A C 1
ATOM 755 O O . GLY A 1 103 ? -4.494 -20.954 13.316 1.00 50.19 103 GLY A O 1
ATOM 756 N N . ASP A 1 104 ? -2.969 -21.421 11.721 1.00 43.66 104 ASP A N 1
ATOM 757 C CA . ASP A 1 104 ? -2.175 -22.370 12.504 1.00 43.66 104 ASP A CA 1
ATOM 758 C C . ASP A 1 104 ? -1.466 -21.619 13.645 1.00 43.66 104 ASP A C 1
ATOM 760 O O . ASP A 1 104 ? -0.306 -21.226 13.554 1.00 43.66 104 ASP A O 1
ATOM 764 N N . ALA A 1 105 ? -2.194 -21.342 14.727 1.00 47.84 105 ALA A N 1
ATOM 765 C CA . ALA A 1 105 ? -1.656 -20.677 15.901 1.00 47.84 105 ALA A CA 1
ATOM 766 C C . ALA A 1 105 ? -0.727 -21.651 16.635 1.00 47.84 105 ALA A C 1
ATOM 768 O O . ALA A 1 105 ? -1.178 -22.648 17.208 1.00 47.84 105 ALA A O 1
ATOM 769 N N . VAL A 1 106 ? 0.572 -21.356 16.604 1.00 46.03 106 VAL A N 1
ATOM 770 C CA . VAL A 1 106 ? 1.610 -22.086 17.335 1.00 46.03 106 VAL A CA 1
ATOM 771 C C . VAL A 1 106 ? 1.536 -21.693 18.812 1.00 46.03 106 VAL A C 1
ATOM 773 O O . VAL A 1 106 ? 1.489 -20.512 19.153 1.00 46.03 106 VAL A O 1
ATOM 776 N N . ALA A 1 107 ? 1.509 -22.682 19.706 1.00 43.12 107 ALA A N 1
ATOM 777 C CA . ALA A 1 107 ? 1.552 -22.448 21.145 1.00 43.12 107 ALA A CA 1
ATOM 778 C C . ALA A 1 107 ? 2.903 -21.820 21.541 1.00 43.12 107 ALA A C 1
ATOM 780 O O . ALA A 1 107 ? 3.951 -22.442 21.377 1.00 43.12 107 ALA A O 1
ATOM 781 N N . ALA A 1 108 ? 2.881 -20.600 22.082 1.00 44.62 108 ALA A N 1
ATOM 782 C CA . ALA A 1 108 ? 4.071 -19.936 22.605 1.00 44.62 108 ALA A CA 1
ATOM 783 C C . ALA A 1 108 ? 4.328 -20.357 24.063 1.00 44.62 108 ALA A C 1
ATOM 785 O O . ALA A 1 108 ? 3.511 -20.108 24.949 1.00 44.62 108 ALA A O 1
ATOM 786 N N . SER A 1 109 ? 5.487 -20.970 24.319 1.00 38.00 109 SER A N 1
ATOM 787 C CA . SER A 1 109 ? 5.976 -21.312 25.659 1.00 38.00 109 SER A CA 1
ATOM 788 C C . SER A 1 109 ? 7.321 -20.631 25.944 1.00 38.00 109 SER A C 1
ATOM 790 O O . SER A 1 109 ? 8.354 -21.042 25.428 1.00 38.00 109 SER A O 1
ATOM 792 N N . LEU A 1 110 ? 7.259 -19.644 26.846 1.00 40.44 110 LEU A N 1
ATOM 793 C CA . LEU A 1 110 ? 8.247 -19.232 27.859 1.00 40.44 110 LEU A CA 1
ATOM 794 C C . LEU A 1 110 ? 9.703 -18.979 27.418 1.00 40.44 110 LEU A C 1
ATOM 796 O O . LEU A 1 110 ? 10.641 -19.545 27.976 1.00 40.44 110 LEU A O 1
ATOM 800 N N . GLY A 1 111 ? 9.891 -18.000 26.536 1.00 36.06 111 GLY A N 1
ATOM 801 C CA . GLY A 1 111 ? 11.099 -17.170 26.487 1.00 36.06 111 GLY A CA 1
ATOM 802 C C . GLY A 1 111 ? 10.682 -15.700 26.540 1.00 36.06 111 GLY A C 1
ATOM 803 O O . GLY A 1 111 ? 10.063 -15.205 25.605 1.00 36.06 111 GLY A O 1
ATOM 804 N N . GLY A 1 112 ? 10.898 -15.015 27.665 1.00 53.53 112 GLY A N 1
ATOM 805 C CA . GLY A 1 112 ? 10.458 -13.625 27.824 1.00 53.53 112 GLY A CA 1
ATOM 806 C C . GLY A 1 112 ? 11.316 -12.652 27.012 1.00 53.53 112 GLY A C 1
ATOM 807 O O . GLY A 1 112 ? 12.532 -12.758 27.064 1.00 53.53 112 GLY A O 1
ATOM 808 N N . THR A 1 113 ? 10.699 -11.696 26.306 1.00 51.97 113 THR A N 1
ATOM 809 C CA . THR A 1 113 ? 10.579 -10.277 26.723 1.00 51.97 113 THR A CA 1
ATOM 810 C C . THR A 1 113 ? 10.063 -9.391 25.581 1.00 51.97 113 THR A C 1
ATOM 812 O O . THR A 1 113 ? 10.759 -9.154 24.603 1.00 51.97 113 THR A O 1
ATOM 815 N N . SER A 1 114 ? 8.855 -8.850 25.745 1.00 51.03 114 SER A N 1
ATOM 816 C CA . SER A 1 114 ? 8.455 -7.436 25.580 1.00 51.03 114 SER A CA 1
ATOM 817 C C . SER A 1 114 ? 6.919 -7.368 25.515 1.00 51.03 114 SER A C 1
ATOM 819 O O . SER A 1 114 ? 6.263 -8.395 25.362 1.00 51.03 114 SER A O 1
ATOM 821 N N . ALA A 1 115 ? 6.349 -6.189 25.781 1.00 56.94 115 ALA A N 1
ATOM 822 C CA . ALA A 1 115 ? 4.998 -5.962 26.310 1.00 56.94 115 ALA A CA 1
ATOM 823 C C . ALA A 1 115 ? 3.818 -6.236 25.353 1.00 56.94 115 ALA A C 1
ATOM 825 O O . ALA A 1 115 ? 2.843 -5.488 25.343 1.00 56.94 115 ALA A O 1
ATOM 826 N N . CYS A 1 116 ? 3.838 -7.333 24.601 1.00 61.78 116 CYS A N 1
ATOM 827 C CA . CYS A 1 116 ? 2.607 -7.872 24.055 1.00 61.78 116 CYS A CA 1
ATOM 828 C C . CYS A 1 116 ? 1.806 -8.567 25.167 1.00 61.78 116 CYS A C 1
ATOM 830 O O . CYS A 1 116 ? 1.832 -9.784 25.348 1.00 61.78 116 CYS A O 1
ATOM 832 N N . ASN A 1 117 ? 1.089 -7.764 25.950 1.00 68.81 117 ASN A N 1
ATOM 833 C CA . ASN A 1 117 ? 0.204 -8.267 27.002 1.00 68.81 117 ASN A CA 1
ATOM 834 C C . ASN A 1 117 ? -1.052 -8.943 26.426 1.00 68.81 117 ASN A C 1
ATOM 836 O O . ASN A 1 117 ? -1.738 -9.681 27.131 1.00 68.81 117 ASN A O 1
ATOM 840 N N . ASN A 1 118 ? -1.352 -8.691 25.149 1.00 70.19 118 ASN A N 1
ATOM 841 C CA . ASN A 1 118 ? -2.473 -9.270 24.431 1.00 70.19 118 ASN A CA 1
ATOM 842 C C . ASN A 1 118 ? -1.986 -9.867 23.106 1.00 70.19 118 ASN A C 1
ATOM 844 O O . ASN A 1 118 ? -1.858 -9.152 22.116 1.00 70.19 118 ASN A O 1
ATOM 848 N N . ALA A 1 119 ? -1.768 -11.185 23.086 1.00 71.19 119 ALA A N 1
ATOM 849 C CA . ALA A 1 119 ? -1.399 -11.943 21.885 1.00 71.19 119 ALA A CA 1
ATOM 850 C C . ALA A 1 119 ? -2.447 -11.862 20.757 1.00 71.19 119 ALA A C 1
ATOM 852 O O . ALA A 1 119 ? -2.163 -12.237 19.627 1.00 71.19 119 ALA A O 1
ATOM 853 N N . CYS A 1 120 ? -3.656 -11.378 21.058 1.00 69.88 120 CYS A N 1
ATOM 854 C CA . CYS A 1 120 ? -4.688 -11.116 20.066 1.00 69.88 120 CYS A CA 1
ATOM 855 C C . CYS A 1 120 ? -4.715 -9.660 19.589 1.00 69.88 120 CYS A C 1
ATOM 857 O O . CYS A 1 120 ? -5.589 -9.323 18.796 1.00 69.88 120 CYS A O 1
ATOM 859 N N . SER A 1 121 ? -3.827 -8.784 20.067 1.00 68.06 121 SER A N 1
ATOM 860 C CA . SER A 1 121 ? -3.715 -7.439 19.503 1.00 68.06 121 SER A CA 1
ATOM 861 C C . SER A 1 121 ? -3.207 -7.551 18.063 1.00 68.06 121 SER A C 1
ATOM 863 O O . SER A 1 121 ? -2.194 -8.214 17.845 1.00 68.06 121 SER A O 1
ATOM 865 N N . PRO A 1 122 ? -3.852 -6.906 17.076 1.00 60.28 122 PRO A N 1
ATOM 866 C CA . PRO A 1 122 ? -3.374 -6.922 15.692 1.00 60.28 122 PRO A CA 1
ATOM 867 C C . PRO A 1 122 ? -1.981 -6.293 15.542 1.00 60.28 122 PRO A C 1
ATOM 869 O O . PRO A 1 122 ? -1.285 -6.584 14.578 1.00 60.28 122 PRO A O 1
ATOM 872 N N . ASN A 1 123 ? -1.573 -5.471 16.513 1.00 66.50 123 ASN A N 1
ATOM 873 C CA . ASN A 1 123 ? -0.263 -4.823 16.558 1.00 66.50 123 ASN A CA 1
ATOM 874 C C . ASN A 1 123 ? 0.773 -5.639 17.345 1.00 66.50 123 ASN A C 1
ATOM 876 O O . ASN A 1 123 ? 1.922 -5.224 17.489 1.00 66.50 123 ASN A O 1
ATOM 880 N N . CYS A 1 124 ? 0.368 -6.779 17.905 1.00 72.19 124 CYS A N 1
ATOM 881 C CA . CYS A 1 124 ? 1.282 -7.685 18.565 1.00 72.19 124 CYS A CA 1
ATOM 882 C C . CYS A 1 124 ? 1.828 -8.706 17.572 1.00 72.19 124 CYS A C 1
ATOM 884 O O . CYS A 1 124 ? 1.117 -9.598 17.114 1.00 72.19 124 CYS A O 1
ATOM 886 N N . HIS A 1 125 ? 3.130 -8.619 17.324 1.00 69.06 125 HIS A N 1
ATOM 887 C CA . HIS A 1 125 ? 3.874 -9.617 16.571 1.00 69.06 125 HIS A CA 1
ATOM 888 C C . HIS A 1 125 ? 4.911 -10.256 17.493 1.00 69.06 125 HIS A C 1
ATOM 890 O O . HIS A 1 125 ? 5.708 -9.562 18.124 1.00 69.06 125 HIS A O 1
ATOM 896 N N . THR A 1 126 ? 4.893 -11.582 17.593 1.00 68.50 126 THR A N 1
ATOM 897 C CA . THR A 1 126 ? 5.926 -12.352 18.293 1.00 68.50 126 THR A CA 1
ATOM 898 C C . THR A 1 126 ? 6.740 -13.123 17.273 1.00 68.50 126 THR A C 1
ATOM 900 O O . THR A 1 126 ? 6.167 -13.768 16.399 1.00 68.50 126 THR A O 1
ATOM 903 N N . PHE A 1 127 ? 8.059 -13.098 17.416 1.00 71.44 127 PHE A N 1
ATOM 904 C CA . PHE A 1 127 ? 8.974 -13.833 16.552 1.00 71.44 127 PHE A CA 1
ATOM 905 C C . PHE A 1 127 ? 9.573 -14.990 17.339 1.00 71.44 127 PHE A C 1
ATOM 907 O O . PHE A 1 127 ? 9.968 -14.812 18.493 1.00 71.44 127 PHE A O 1
ATOM 914 N N . ASN A 1 128 ? 9.607 -16.175 16.731 1.00 67.62 128 ASN A N 1
ATOM 915 C CA . ASN A 1 128 ? 10.280 -17.313 17.335 1.00 67.62 128 ASN A CA 1
ATOM 916 C C . ASN A 1 128 ? 11.782 -17.192 17.055 1.00 67.62 128 ASN A C 1
ATOM 918 O O . ASN A 1 128 ? 12.199 -17.195 15.897 1.00 67.62 128 ASN A O 1
ATOM 922 N N . ASP A 1 129 ? 12.566 -17.050 18.117 1.00 66.12 129 ASP A N 1
ATOM 923 C CA . ASP A 1 129 ? 14.025 -17.024 18.064 1.00 66.12 129 ASP A CA 1
ATOM 924 C C . ASP A 1 129 ? 14.541 -18.360 18.602 1.00 66.12 129 ASP A C 1
ATOM 926 O O . ASP A 1 129 ? 14.271 -18.724 19.752 1.00 66.12 129 ASP A O 1
ATOM 930 N N . ASP A 1 130 ? 15.230 -19.124 17.759 1.00 73.69 130 ASP A N 1
ATOM 931 C CA . ASP A 1 130 ? 15.879 -20.373 18.149 1.00 73.69 130 ASP A CA 1
ATOM 932 C C . ASP A 1 130 ? 17.408 -20.256 17.998 1.00 73.69 130 ASP A C 1
ATOM 934 O O . ASP A 1 130 ? 17.904 -19.294 17.417 1.00 73.69 130 ASP A O 1
ATOM 938 N N . PRO A 1 131 ? 18.216 -21.196 18.527 1.00 75.81 131 PRO A N 1
ATOM 939 C CA . PRO A 1 131 ? 19.678 -21.110 18.432 1.00 75.81 131 PRO A CA 1
ATOM 940 C C . PRO A 1 131 ? 20.245 -21.049 17.000 1.00 75.81 131 PRO A C 1
ATOM 942 O O . PRO A 1 131 ? 21.425 -20.743 16.829 1.00 75.81 131 PRO A O 1
ATOM 945 N N . SER A 1 132 ? 19.439 -21.362 15.984 1.00 75.00 132 SER A N 1
ATOM 946 C CA . SER A 1 132 ? 19.762 -21.249 14.555 1.00 75.00 132 SER A CA 1
ATOM 947 C C . SER A 1 132 ? 19.406 -19.870 13.976 1.00 75.00 132 SER A C 1
ATOM 949 O O . SER A 1 132 ? 19.771 -19.588 12.834 1.00 75.00 132 SER A O 1
ATOM 951 N N . GLY A 1 133 ? 18.736 -19.015 14.755 1.00 70.62 133 GLY A N 1
ATOM 952 C CA . GLY A 1 133 ? 18.324 -17.650 14.432 1.00 70.62 133 GLY A CA 1
ATOM 953 C C . GLY A 1 133 ? 16.804 -17.473 14.338 1.00 70.62 133 GLY A C 1
ATOM 954 O O . GLY A 1 133 ? 16.026 -18.377 14.637 1.00 70.62 133 GLY A O 1
ATOM 955 N N . LEU A 1 134 ? 16.382 -16.292 13.871 1.00 74.75 134 LEU A N 1
ATOM 956 C CA . LEU A 1 134 ? 14.992 -16.018 13.500 1.00 74.75 134 LEU A CA 1
ATOM 957 C C . LEU A 1 134 ? 14.631 -16.890 12.285 1.00 74.75 134 LEU A C 1
ATOM 959 O O . LEU A 1 134 ? 15.059 -16.611 11.164 1.00 74.75 134 LEU A O 1
ATOM 963 N N . THR A 1 135 ? 13.893 -17.975 12.507 1.00 65.56 135 THR A N 1
ATOM 964 C CA . THR A 1 135 ? 13.623 -18.994 11.478 1.00 65.56 135 THR A CA 1
ATOM 965 C C . THR A 1 135 ? 12.393 -18.716 10.622 1.00 65.56 135 THR A C 1
ATOM 967 O O . THR A 1 135 ? 12.065 -19.540 9.773 1.00 65.56 135 THR A O 1
ATOM 970 N N . ASP A 1 136 ? 11.728 -17.569 10.792 1.00 70.62 136 ASP A N 1
ATOM 971 C CA . ASP A 1 136 ? 10.541 -17.220 10.011 1.00 70.62 136 ASP A CA 1
ATOM 972 C C . ASP A 1 136 ? 10.888 -16.335 8.790 1.00 70.62 136 ASP A C 1
ATOM 974 O O . ASP A 1 136 ? 11.006 -15.107 8.922 1.00 70.62 136 ASP A O 1
ATOM 978 N N . PRO A 1 137 ? 11.037 -16.927 7.584 1.00 58.97 137 PRO A N 1
ATOM 979 C CA . PRO A 1 137 ? 11.371 -16.197 6.363 1.00 58.97 137 PRO A CA 1
ATOM 980 C C . PRO A 1 137 ? 10.265 -15.231 5.908 1.00 58.97 137 PRO A C 1
ATOM 982 O O . PRO A 1 137 ? 10.525 -14.396 5.042 1.00 58.97 137 PRO A O 1
ATOM 985 N N . GLY A 1 138 ? 9.047 -15.316 6.460 1.00 62.47 138 GLY A N 1
ATOM 986 C CA . GLY A 1 138 ? 7.924 -14.448 6.092 1.00 62.47 138 GLY A CA 1
ATOM 987 C C . GLY A 1 138 ? 7.959 -13.064 6.742 1.00 62.47 138 GLY A C 1
ATOM 988 O O . GLY A 1 138 ? 7.238 -12.165 6.320 1.00 62.47 138 GLY A O 1
ATOM 989 N N . THR A 1 139 ? 8.804 -12.875 7.753 1.00 70.06 139 THR A N 1
ATOM 990 C CA . THR A 1 139 ? 8.815 -11.654 8.576 1.00 70.06 139 THR A CA 1
ATOM 991 C C . THR A 1 139 ? 9.562 -10.498 7.932 1.00 70.06 139 THR A C 1
ATOM 993 O O . THR A 1 139 ? 9.398 -9.354 8.349 1.00 70.06 139 THR A O 1
ATOM 996 N N . GLY A 1 140 ? 10.407 -10.786 6.937 1.00 71.62 140 GLY A N 1
ATOM 997 C CA . GLY A 1 140 ? 11.326 -9.788 6.411 1.00 71.62 140 GLY A CA 1
ATOM 998 C C . GLY A 1 140 ? 12.189 -9.201 7.527 1.00 71.62 140 GLY A C 1
ATOM 999 O O . GLY A 1 140 ? 12.394 -7.998 7.550 1.00 71.62 140 GLY A O 1
ATOM 1000 N N . LEU A 1 141 ? 12.666 -10.020 8.467 1.00 74.38 141 LEU A N 1
ATOM 1001 C CA . LEU A 1 141 ? 13.711 -9.676 9.430 1.00 74.38 141 LEU A CA 1
ATOM 1002 C C . LEU A 1 141 ? 14.921 -10.576 9.159 1.00 74.38 141 LEU A C 1
ATOM 1004 O O . LEU A 1 141 ? 14.782 -11.782 8.975 1.00 74.38 141 LEU A O 1
ATOM 1008 N N . VAL A 1 142 ? 16.116 -9.995 9.114 1.00 77.19 142 VAL A N 1
ATOM 1009 C CA . VAL A 1 142 ? 17.385 -10.707 8.952 1.00 77.19 142 VAL A CA 1
ATOM 1010 C C . VAL A 1 142 ? 18.235 -10.485 10.189 1.00 77.19 142 VAL A C 1
ATOM 1012 O O . VAL A 1 142 ? 18.599 -9.361 10.539 1.00 77.19 142 VAL A O 1
ATOM 1015 N N . ALA A 1 143 ? 18.600 -11.582 10.843 1.00 75.19 143 ALA A N 1
ATOM 1016 C CA . ALA A 1 143 ? 19.611 -11.551 11.883 1.00 75.19 143 ALA A CA 1
ATOM 1017 C C . ALA A 1 143 ? 20.981 -11.246 11.256 1.00 75.19 143 ALA A C 1
ATOM 1019 O O . ALA A 1 143 ? 21.477 -11.990 10.409 1.00 75.19 143 ALA A O 1
ATOM 1020 N N . THR A 1 144 ? 21.603 -10.144 11.669 1.00 74.12 144 THR A N 1
ATOM 1021 C CA . THR A 1 144 ? 22.972 -9.773 11.289 1.00 74.12 144 THR A CA 1
ATOM 1022 C C . THR A 1 144 ? 23.905 -9.925 12.494 1.00 74.12 144 THR A C 1
ATOM 1024 O O . THR A 1 144 ? 23.438 -9.906 13.635 1.00 74.12 144 THR A O 1
ATOM 1027 N N . PRO A 1 145 ? 25.238 -9.988 12.302 1.00 74.88 145 PRO A N 1
ATOM 1028 C CA . PRO A 1 145 ? 26.183 -9.925 13.421 1.00 74.88 145 PRO A CA 1
ATOM 1029 C C . PRO A 1 145 ? 26.042 -8.662 14.294 1.00 74.88 145 PRO A C 1
ATOM 1031 O O . PRO A 1 145 ? 26.531 -8.648 15.419 1.00 74.88 145 PRO A O 1
ATOM 1034 N N . GLY A 1 146 ? 25.390 -7.606 13.784 1.00 74.25 146 GLY A N 1
ATOM 1035 C CA . GLY A 1 146 ? 25.088 -6.365 14.505 1.00 74.25 146 GLY A CA 1
ATOM 1036 C C . GLY A 1 146 ? 23.714 -6.328 15.188 1.00 74.25 146 GLY A C 1
ATOM 1037 O O . GLY A 1 146 ? 23.353 -5.287 15.729 1.00 74.25 146 GLY A O 1
ATOM 1038 N N . GLY A 1 147 ? 22.949 -7.425 15.165 1.00 72.25 147 GLY A N 1
ATOM 1039 C CA . GLY A 1 147 ? 21.589 -7.511 15.705 1.00 72.25 147 GLY A CA 1
ATOM 1040 C C . GLY A 1 147 ? 20.532 -7.796 14.635 1.00 72.25 147 GLY A C 1
ATOM 1041 O O . GLY A 1 147 ? 20.852 -8.079 13.478 1.00 72.25 147 GLY A O 1
ATOM 1042 N N . LEU A 1 148 ? 19.258 -7.734 15.028 1.00 72.19 148 LEU A N 1
ATOM 1043 C CA . LEU A 1 148 ? 18.138 -7.838 14.094 1.00 72.19 148 LEU A CA 1
ATOM 1044 C C . LEU A 1 148 ? 18.103 -6.593 13.213 1.00 72.19 148 LEU A C 1
ATOM 1046 O O . LEU A 1 148 ? 18.010 -5.469 13.702 1.00 72.19 148 LEU A O 1
ATOM 1050 N N . SER A 1 149 ? 18.180 -6.807 11.912 1.00 67.88 149 SER A N 1
ATOM 1051 C CA . SER A 1 149 ? 17.908 -5.789 10.916 1.00 67.88 149 SER A CA 1
ATOM 1052 C C . SER A 1 149 ? 16.666 -6.232 10.157 1.00 67.88 149 SER A C 1
ATOM 1054 O O . SER A 1 149 ? 16.390 -7.425 10.050 1.00 67.88 149 SER A O 1
ATOM 1056 N N . LEU A 1 150 ? 15.913 -5.305 9.584 1.00 66.00 150 LEU A N 1
ATOM 1057 C CA . LEU A 1 150 ? 15.165 -5.683 8.390 1.00 66.00 150 LEU A CA 1
ATOM 1058 C C . LEU A 1 150 ? 16.251 -6.113 7.376 1.00 66.00 150 LEU A C 1
ATOM 1060 O O . LEU A 1 150 ? 17.300 -5.457 7.358 1.00 66.00 150 LEU A O 1
ATOM 1064 N N . PRO A 1 151 ? 16.095 -7.190 6.567 1.00 60.22 151 PRO A N 1
ATOM 1065 C CA . PRO A 1 151 ? 16.924 -7.332 5.385 1.00 60.22 151 PRO A CA 1
ATOM 1066 C C . PRO A 1 151 ? 16.954 -5.943 4.784 1.00 60.22 151 PRO A C 1
ATOM 1068 O O . PRO A 1 151 ? 15.897 -5.306 4.699 1.00 60.22 151 PRO A O 1
ATOM 1071 N N . ALA A 1 152 ? 18.141 -5.459 4.410 1.00 50.59 152 ALA A N 1
ATOM 1072 C CA . ALA A 1 152 ? 18.174 -4.460 3.365 1.00 50.59 152 ALA A CA 1
ATOM 1073 C C . ALA A 1 152 ? 17.242 -5.044 2.323 1.00 50.59 152 ALA A C 1
ATOM 1075 O O . ALA A 1 152 ? 17.504 -6.137 1.810 1.00 50.59 152 ALA A O 1
ATOM 1076 N N . LYS A 1 153 ? 16.066 -4.434 2.206 1.00 44.16 153 LYS A N 1
ATOM 1077 C CA . LYS A 1 153 ? 15.071 -4.808 1.240 1.00 44.16 153 LYS A CA 1
ATOM 1078 C C . LYS A 1 153 ? 15.938 -4.931 -0.015 1.00 44.16 153 LYS A C 1
ATOM 1080 O O . LYS A 1 153 ? 16.558 -3.946 -0.407 1.00 44.16 153 LYS A O 1
ATOM 1085 N N . ALA A 1 154 ? 16.100 -6.122 -0.600 1.00 44.06 154 ALA A N 1
ATOM 1086 C CA . ALA A 1 154 ? 16.178 -6.103 -2.049 1.00 44.06 154 ALA A CA 1
ATOM 1087 C C . ALA A 1 154 ? 14.859 -5.426 -2.351 1.00 44.06 154 ALA A C 1
ATOM 1089 O O . ALA A 1 154 ? 13.849 -6.046 -2.031 1.00 44.06 154 ALA A O 1
ATOM 1090 N N . GLU A 1 155 ? 14.876 -4.114 -2.601 1.00 37.22 155 GLU A N 1
ATOM 1091 C CA . GLU A 1 155 ? 13.686 -3.292 -2.447 1.00 37.22 155 GLU A CA 1
ATOM 1092 C C . GLU A 1 155 ? 12.525 -4.043 -3.112 1.00 37.22 155 GLU A C 1
ATOM 1094 O O . GLU A 1 155 ? 12.641 -4.398 -4.285 1.00 37.22 155 GLU A O 1
ATOM 1099 N N . PRO A 1 156 ? 11.403 -4.319 -2.408 1.00 40.41 156 PRO A N 1
ATOM 1100 C CA . PRO A 1 156 ? 10.220 -4.008 -3.167 1.00 40.41 156 PRO A CA 1
ATOM 1101 C C . PRO A 1 156 ? 10.295 -2.525 -3.418 1.00 40.41 156 PRO A C 1
ATOM 1103 O O . PRO A 1 156 ? 10.330 -1.749 -2.467 1.00 40.41 156 PRO A O 1
ATOM 1106 N N . GLN A 1 157 ? 10.401 -2.133 -4.676 1.00 41.19 157 GLN A N 1
ATOM 1107 C CA . GLN A 1 157 ? 10.031 -0.782 -5.041 1.00 41.19 157 GLN A CA 1
ATOM 1108 C C . GLN A 1 157 ? 8.651 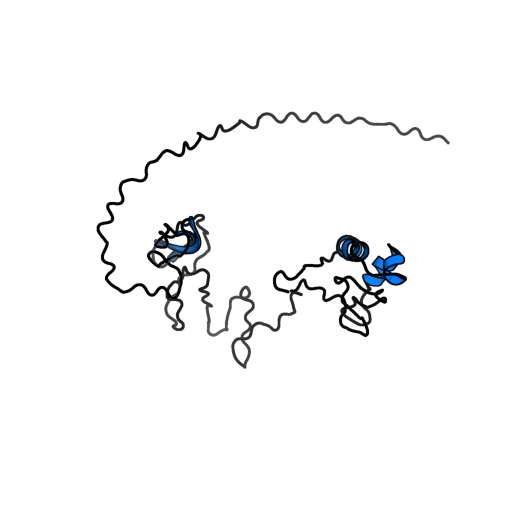-0.524 -4.423 1.00 41.19 157 GLN A C 1
ATOM 1110 O O . GLN A 1 157 ? 7.683 -1.237 -4.678 1.00 41.19 157 GLN A O 1
ATOM 1115 N N . GLN A 1 158 ? 8.617 0.366 -3.449 1.00 40.94 158 GLN A N 1
ATOM 1116 C CA . GLN A 1 158 ? 7.461 0.736 -2.644 1.00 40.94 158 GLN A CA 1
ATOM 1117 C C . GLN A 1 158 ? 7.921 2.077 -2.059 1.00 40.94 158 GLN A C 1
ATOM 1119 O O . GLN A 1 158 ? 8.728 2.075 -1.135 1.00 40.94 158 GLN A O 1
ATOM 1124 N N . GLY A 1 159 ? 7.543 3.235 -2.600 1.00 38.72 159 GLY A N 1
ATOM 1125 C CA . GLY A 1 159 ? 6.512 3.511 -3.606 1.00 38.72 159 GLY A CA 1
ATOM 1126 C C . GLY A 1 159 ? 6.932 3.298 -5.070 1.00 38.72 159 GLY A C 1
ATOM 1127 O O . GLY A 1 159 ? 8.100 3.203 -5.388 1.00 38.72 159 GLY A O 1
ATOM 1128 N N . GLY A 1 160 ? 6.022 3.220 -6.037 1.00 43.53 160 GLY A N 1
ATOM 1129 C CA . GLY A 1 160 ? 4.630 3.687 -6.007 1.00 43.53 160 GLY A CA 1
ATOM 1130 C C . GLY A 1 160 ? 4.495 5.214 -5.997 1.00 43.53 160 GLY A C 1
ATOM 1131 O O . GLY A 1 160 ? 3.425 5.726 -6.290 1.00 43.53 160 GLY A O 1
ATOM 1132 N N . ALA A 1 161 ? 5.592 5.924 -5.737 1.00 47.31 161 ALA A N 1
ATOM 1133 C CA . ALA A 1 161 ? 5.752 7.347 -5.947 1.00 47.31 161 ALA A CA 1
ATOM 1134 C C . ALA A 1 161 ? 6.830 7.487 -7.013 1.00 47.31 161 ALA A C 1
ATOM 1136 O O . ALA A 1 161 ? 7.996 7.596 -6.687 1.00 47.31 161 ALA A O 1
ATOM 1137 N N . CYS A 1 162 ? 6.454 7.371 -8.284 1.00 47.50 162 CYS A N 1
ATOM 1138 C CA . CYS A 1 162 ? 7.143 8.069 -9.368 1.00 47.50 162 CYS A CA 1
ATOM 1139 C C . CYS A 1 162 ? 8.681 8.102 -9.289 1.00 47.50 162 CYS A C 1
ATOM 1141 O O . CYS A 1 162 ? 9.279 9.151 -9.504 1.00 47.50 162 CYS A O 1
ATOM 1143 N N . ASP A 1 163 ? 9.321 6.948 -9.062 1.00 48.31 163 ASP A N 1
ATOM 1144 C CA . ASP A 1 163 ? 10.773 6.763 -9.229 1.00 48.31 163 ASP A CA 1
ATOM 1145 C C . ASP A 1 163 ? 11.181 6.760 -10.716 1.00 48.31 163 ASP A C 1
ATOM 1147 O O . ASP A 1 163 ? 12.325 6.482 -11.079 1.00 48.31 163 ASP A O 1
ATOM 1151 N N . GLY A 1 164 ? 10.249 7.147 -11.593 1.00 45.59 164 GLY A N 1
ATOM 1152 C CA . GLY A 1 164 ? 10.561 7.746 -12.876 1.00 45.59 164 GLY A CA 1
ATOM 1153 C C . GLY A 1 164 ? 11.290 9.079 -12.679 1.00 45.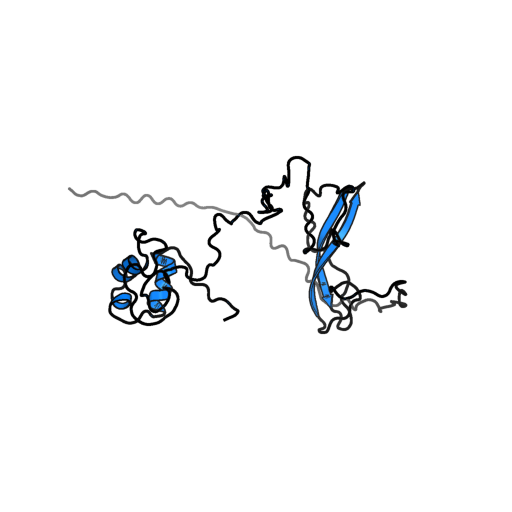59 164 GLY A C 1
ATOM 1154 O O . GLY A 1 164 ? 10.677 10.145 -12.717 1.00 45.59 164 GLY A O 1
ATOM 1155 N N . GLY A 1 165 ? 12.600 8.948 -12.459 1.00 49.47 165 GLY A N 1
ATOM 1156 C CA . GLY A 1 165 ? 13.678 9.868 -12.811 1.00 49.47 165 GLY A CA 1
ATOM 1157 C C . GLY A 1 165 ? 13.683 11.244 -12.157 1.00 49.47 165 GLY A C 1
ATOM 1158 O O . GLY A 1 165 ? 13.573 12.272 -12.815 1.00 49.47 165 GLY A O 1
ATOM 1159 N N . SER A 1 166 ? 1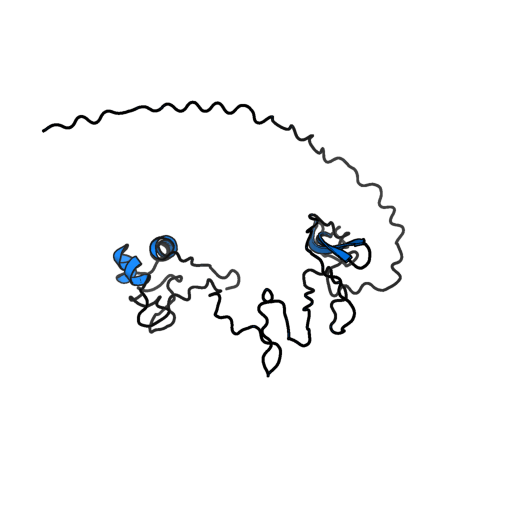4.026 11.273 -10.871 1.00 49.66 166 SER A N 1
ATOM 1160 C CA . SER A 1 166 ? 14.834 12.380 -10.330 1.00 49.66 166 SER A CA 1
ATOM 1161 C C . SER A 1 166 ? 16.345 12.158 -10.542 1.00 49.66 166 SER A C 1
ATOM 1163 O O . SER A 1 166 ? 17.170 13.014 -10.224 1.00 49.66 166 SER A O 1
ATOM 1165 N N . THR A 1 167 ? 16.740 11.022 -11.124 1.00 51.38 167 THR A N 1
ATOM 1166 C CA . THR A 1 167 ? 18.116 10.703 -11.517 1.00 51.38 167 THR A CA 1
ATOM 1167 C C . THR A 1 167 ? 18.509 11.460 -12.788 1.00 51.38 167 THR A C 1
ATOM 1169 O O . THR A 1 167 ? 18.586 10.906 -13.879 1.00 51.38 167 THR A O 1
ATOM 1172 N N . GLY A 1 168 ? 18.788 12.757 -12.656 1.00 56.72 168 GLY A N 1
ATOM 1173 C CA . GLY A 1 168 ? 19.266 13.578 -13.765 1.00 56.72 168 GLY A CA 1
ATOM 1174 C C . GLY A 1 168 ? 18.906 15.051 -13.635 1.00 56.72 168 GLY A C 1
ATOM 1175 O O . GLY A 1 168 ? 18.436 15.518 -12.606 1.00 56.72 168 GLY A O 1
ATOM 1176 N N . SER A 1 169 ? 19.136 15.800 -14.710 1.00 68.81 169 SER A N 1
ATOM 1177 C CA . SER A 1 169 ? 18.797 17.221 -14.845 1.00 68.81 169 SER A CA 1
ATOM 1178 C C . SER A 1 169 ? 17.308 17.463 -15.145 1.00 68.81 169 SER A C 1
ATOM 1180 O O . SER A 1 169 ? 16.983 18.410 -15.859 1.00 68.81 169 SER A O 1
ATOM 1182 N N . CYS A 1 170 ? 16.422 16.576 -14.693 1.00 83.06 170 CYS A N 1
ATOM 1183 C CA . CYS A 1 170 ? 14.990 16.641 -14.974 1.00 83.06 170 CYS A CA 1
ATOM 1184 C C . CYS A 1 170 ? 14.309 17.566 -13.966 1.00 83.06 170 CYS A C 1
ATOM 1186 O O . CYS A 1 170 ? 14.622 17.539 -12.778 1.00 83.06 170 CYS A O 1
ATOM 1188 N N . GLU A 1 171 ? 13.417 18.423 -14.456 1.00 82.38 171 GLU A N 1
ATOM 1189 C CA . GLU A 1 171 ? 12.790 19.469 -13.642 1.00 82.38 171 GLU A CA 1
ATOM 1190 C C . GLU A 1 171 ? 11.738 18.900 -12.675 1.00 82.38 171 GLU A C 1
ATOM 1192 O O . GLU A 1 171 ? 11.555 19.427 -11.581 1.00 82.38 171 GLU A O 1
ATOM 1197 N N . HIS A 1 172 ? 11.088 17.798 -13.058 1.00 85.75 172 HIS A N 1
ATOM 1198 C CA . HIS A 1 172 ? 10.104 17.069 -12.259 1.00 85.75 172 HIS A CA 1
ATOM 1199 C C . HIS A 1 172 ? 10.064 15.584 -12.661 1.00 85.75 172 HIS A C 1
ATOM 1201 O O . HIS A 1 172 ? 10.688 15.184 -13.646 1.00 85.75 172 HIS A O 1
ATOM 1207 N N . SER A 1 173 ? 9.344 14.764 -11.887 1.00 87.25 173 SER A N 1
ATOM 1208 C CA . SER A 1 173 ? 9.117 13.349 -12.208 1.00 87.25 173 SER A CA 1
ATOM 1209 C C . SER A 1 173 ? 8.055 13.183 -13.300 1.00 87.25 173 SER A C 1
ATOM 1211 O O . SER A 1 173 ? 7.271 14.099 -13.570 1.00 87.25 173 SER A O 1
ATOM 1213 N N . ILE A 1 174 ? 7.976 11.987 -13.891 1.00 88.94 174 ILE A N 1
ATOM 1214 C CA . ILE A 1 174 ? 6.973 11.659 -14.923 1.00 88.94 174 ILE A CA 1
ATOM 1215 C C . ILE A 1 174 ? 5.519 11.795 -14.459 1.00 88.94 174 ILE A C 1
ATOM 1217 O O . ILE A 1 174 ? 4.624 11.932 -15.280 1.00 88.94 174 ILE A O 1
ATOM 1221 N N . CYS A 1 175 ? 5.255 11.769 -13.158 1.00 91.00 175 CYS A N 1
ATOM 1222 C CA . CYS A 1 175 ? 3.891 11.830 -12.635 1.00 91.00 175 CYS A CA 1
ATOM 1223 C C . CYS A 1 175 ? 3.401 13.241 -12.325 1.00 91.00 175 CYS A C 1
ATOM 1225 O O . CYS A 1 175 ? 2.248 13.415 -11.937 1.00 91.00 175 CYS A O 1
ATOM 1227 N N . VAL A 1 176 ? 4.289 14.227 -12.407 1.00 89.50 176 VAL A N 1
ATOM 1228 C CA . VAL A 1 176 ? 3.985 15.615 -12.081 1.00 89.50 176 VAL A CA 1
ATOM 1229 C C . VAL A 1 176 ? 3.868 16.380 -13.389 1.00 89.50 176 VAL A C 1
ATOM 1231 O O . VAL A 1 176 ? 4.739 16.281 -14.251 1.00 89.50 176 VAL A O 1
ATOM 1234 N N . GLU A 1 177 ? 2.774 17.121 -13.550 1.00 92.75 177 GLU A N 1
ATOM 1235 C CA . GLU A 1 177 ? 2.594 17.997 -14.706 1.00 92.75 177 GLU A CA 1
ATOM 1236 C C . GLU A 1 177 ? 3.602 19.155 -14.678 1.00 92.75 177 GLU A C 1
ATOM 1238 O O . GLU A 1 177 ? 3.915 19.695 -13.614 1.00 92.75 177 GLU A O 1
ATOM 1243 N N . GLY A 1 178 ? 4.092 19.575 -15.843 1.00 93.31 178 GLY A N 1
ATOM 1244 C CA . GLY A 1 178 ? 5.098 20.628 -15.925 1.00 93.31 178 GLY A CA 1
ATOM 1245 C C . GLY A 1 178 ? 5.662 20.864 -17.323 1.00 93.31 178 GLY A C 1
ATOM 1246 O O . GLY A 1 178 ? 4.956 20.784 -18.335 1.00 93.31 178 GLY A O 1
ATOM 1247 N N . GLY A 1 179 ? 6.944 21.227 -17.366 1.00 93.25 179 GLY A N 1
ATOM 1248 C CA . GLY A 1 179 ? 7.695 21.392 -18.607 1.00 93.25 179 GLY A CA 1
ATOM 1249 C C . GLY A 1 179 ? 7.870 20.068 -19.367 1.00 93.25 179 GLY A C 1
ATOM 1250 O O . GLY A 1 179 ? 7.545 18.998 -18.858 1.00 93.25 179 GLY A O 1
ATOM 1251 N N . PRO A 1 180 ? 8.367 20.106 -20.612 1.00 92.75 180 PRO A N 1
ATOM 1252 C CA . PRO A 1 180 ? 8.640 18.883 -21.358 1.00 92.75 180 PRO A CA 1
ATOM 1253 C C . PRO A 1 180 ? 9.704 18.040 -20.650 1.00 92.75 180 PRO A C 1
ATOM 1255 O O . PRO A 1 180 ? 10.767 18.546 -20.279 1.00 92.75 180 PRO A O 1
ATOM 1258 N N . LEU A 1 181 ? 9.463 16.734 -20.544 1.00 89.75 181 LEU A N 1
ATOM 1259 C CA . LEU A 1 181 ? 10.460 15.788 -20.051 1.00 89.75 181 LEU A CA 1
ATOM 1260 C C . LEU A 1 181 ? 11.353 15.297 -21.191 1.00 89.75 181 LEU A C 1
ATOM 1262 O O . LEU A 1 181 ? 10.900 14.984 -22.292 1.00 89.75 181 LEU A O 1
ATOM 1266 N N . SER A 1 182 ? 12.655 15.230 -20.916 1.00 88.12 182 SER A N 1
ATOM 1267 C CA . SER A 1 182 ? 13.629 14.649 -21.839 1.00 88.12 182 SER A CA 1
ATOM 1268 C C . SER A 1 182 ? 13.655 13.127 -21.702 1.00 88.12 182 SER A C 1
ATOM 1270 O O . SER A 1 182 ? 13.431 12.587 -20.620 1.00 88.12 182 SER A O 1
ATOM 1272 N N . ALA A 1 183 ? 13.976 12.422 -22.789 1.00 85.81 183 ALA A N 1
ATOM 1273 C CA . ALA A 1 183 ? 14.181 10.977 -22.736 1.00 85.81 183 ALA A CA 1
ATOM 1274 C C . ALA A 1 183 ? 15.230 10.620 -21.667 1.00 85.81 183 ALA A C 1
ATOM 1276 O O . ALA A 1 183 ? 16.297 11.235 -21.604 1.00 85.81 183 ALA A O 1
ATOM 1277 N N . GLY A 1 184 ? 14.913 9.633 -20.829 1.00 80.69 184 GLY A N 1
ATOM 1278 C CA . GLY A 1 184 ? 15.727 9.234 -19.681 1.00 80.69 184 GLY A CA 1
ATOM 1279 C C . GLY A 1 184 ? 15.331 9.881 -18.350 1.00 80.69 184 GLY A C 1
ATOM 1280 O O . GLY A 1 184 ? 15.843 9.443 -17.325 1.00 80.69 184 GLY A O 1
ATOM 1281 N N . CYS A 1 185 ? 14.384 10.830 -18.330 1.00 84.06 185 CYS A N 1
ATOM 1282 C CA . CYS A 1 185 ? 13.795 11.383 -17.096 1.00 84.06 185 CYS A CA 1
ATOM 1283 C C . CYS A 1 185 ? 12.907 10.400 -16.319 1.00 84.06 185 CYS A C 1
ATOM 1285 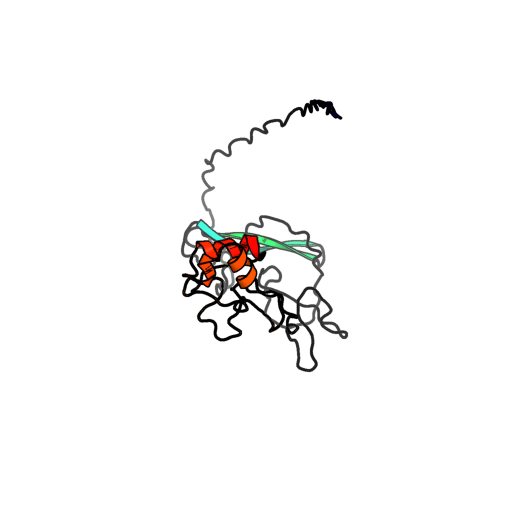O O . CYS A 1 185 ? 12.191 10.785 -15.407 1.00 84.06 185 CYS A O 1
ATOM 1287 N N . ASP A 1 186 ? 12.957 9.126 -16.674 1.00 80.06 186 ASP A N 1
ATOM 1288 C CA . ASP A 1 186 ? 12.267 8.028 -16.013 1.00 80.06 186 ASP A CA 1
ATOM 1289 C C . ASP A 1 186 ? 13.183 6.820 -15.769 1.00 80.06 186 ASP A C 1
ATOM 1291 O O . ASP A 1 186 ? 12.760 5.801 -15.227 1.00 80.06 186 ASP A O 1
ATOM 1295 N N . ALA A 1 187 ? 14.453 6.924 -16.167 1.00 69.25 187 ALA A N 1
ATOM 1296 C CA . ALA A 1 187 ? 15.370 5.805 -16.139 1.00 69.25 187 ALA A CA 1
ATOM 1297 C C . ALA A 1 187 ? 15.926 5.585 -14.723 1.00 69.25 187 ALA A C 1
ATOM 1299 O O . ALA A 1 187 ? 16.641 6.421 -14.167 1.00 69.25 187 ALA A O 1
ATOM 1300 N N . THR A 1 188 ? 15.686 4.395 -14.172 1.00 62.66 188 THR A N 1
ATOM 1301 C CA . THR A 1 188 ? 16.272 3.946 -12.895 1.00 62.66 188 THR A CA 1
ATOM 1302 C C . THR A 1 188 ? 17.769 3.616 -13.010 1.00 62.66 188 THR A C 1
ATOM 1304 O O . THR A 1 188 ? 18.462 3.465 -12.005 1.00 62.66 188 THR A O 1
ATOM 1307 N N . ALA A 1 189 ? 18.301 3.546 -14.237 1.00 56.59 189 ALA A N 1
ATOM 1308 C CA . ALA A 1 189 ? 19.723 3.414 -14.551 1.00 56.59 189 ALA A CA 1
ATOM 1309 C C . ALA A 1 189 ? 20.033 4.008 -15.938 1.00 56.59 189 ALA A C 1
ATOM 1311 O O . ALA A 1 189 ? 19.191 3.973 -16.829 1.00 56.59 189 ALA A O 1
ATOM 1312 N N . ALA A 1 190 ? 21.271 4.461 -16.171 1.00 48.47 190 ALA A N 1
ATOM 1313 C CA . ALA A 1 190 ? 21.701 5.164 -17.395 1.00 48.47 190 ALA A CA 1
ATOM 1314 C C . ALA A 1 190 ? 21.543 4.393 -18.734 1.00 48.47 190 ALA A C 1
ATOM 1316 O O . ALA A 1 190 ? 21.851 4.940 -19.789 1.00 48.47 190 ALA A O 1
ATOM 1317 N N . ALA A 1 191 ? 21.099 3.132 -18.705 1.00 53.44 191 ALA A N 1
ATOM 1318 C CA . ALA A 1 191 ? 20.884 2.282 -19.879 1.00 53.44 191 ALA A CA 1
ATOM 1319 C C . ALA A 1 191 ? 19.517 1.565 -19.883 1.00 53.44 191 ALA A C 1
ATOM 1321 O O . ALA A 1 191 ? 19.313 0.651 -20.684 1.00 53.44 191 ALA A O 1
ATOM 1322 N N . ALA A 1 192 ? 18.599 1.932 -18.984 1.00 61.62 192 ALA A N 1
ATOM 1323 C CA . ALA A 1 192 ? 17.247 1.382 -18.979 1.00 61.62 192 ALA A CA 1
ATOM 1324 C C . ALA A 1 192 ? 16.402 1.995 -20.118 1.00 61.62 192 ALA A C 1
ATOM 1326 O O . ALA A 1 192 ? 16.628 3.155 -20.481 1.00 61.62 192 ALA A O 1
ATOM 1327 N N . PRO A 1 193 ? 15.452 1.239 -20.705 1.00 67.44 193 PRO A N 1
ATOM 1328 C CA . PRO A 1 193 ? 14.474 1.805 -21.631 1.00 67.44 193 PRO A CA 1
ATOM 1329 C C . PRO A 1 193 ? 13.706 2.944 -20.949 1.00 67.44 193 PRO A C 1
ATOM 1331 O O . PRO A 1 193 ? 13.365 2.840 -19.774 1.00 67.44 193 PRO A O 1
ATOM 1334 N N . SER A 1 194 ? 13.479 4.029 -21.692 1.00 84.00 194 SER A N 1
ATOM 1335 C CA . SER A 1 194 ? 12.805 5.229 -21.197 1.00 84.00 194 SER A CA 1
ATOM 1336 C C . SER A 1 194 ? 11.331 5.210 -21.606 1.00 84.00 194 SER A C 1
ATOM 1338 O O . SER A 1 194 ? 11.011 5.420 -22.775 1.00 84.00 194 SER A O 1
ATOM 1340 N N . CYS A 1 195 ? 10.447 5.026 -20.633 1.00 90.19 195 CYS A N 1
ATOM 1341 C CA . CYS A 1 195 ? 9.011 5.282 -20.699 1.00 90.19 195 CYS A CA 1
ATOM 1342 C C . CYS A 1 195 ? 8.708 6.664 -21.296 1.00 90.19 195 CYS A C 1
ATOM 1344 O O . CYS A 1 195 ? 7.817 6.783 -22.136 1.00 90.19 195 CYS A O 1
ATOM 1346 N N . VAL A 1 196 ? 9.483 7.707 -20.955 1.00 92.06 196 VAL A N 1
ATOM 1347 C CA . VAL A 1 196 ? 9.306 9.038 -21.563 1.00 92.06 196 VAL A CA 1
ATOM 1348 C C . VAL A 1 196 ? 9.502 8.966 -23.075 1.00 92.06 196 VAL A C 1
ATOM 1350 O O . VAL A 1 196 ? 8.693 9.526 -23.803 1.00 92.06 196 VAL A O 1
ATOM 1353 N N . SER A 1 197 ? 10.500 8.229 -23.574 1.00 92.44 197 SER A N 1
ATOM 1354 C CA . SER A 1 197 ? 10.704 8.054 -25.019 1.00 92.44 197 SER A CA 1
ATOM 1355 C C . SER A 1 197 ? 9.522 7.361 -25.706 1.00 92.44 197 SER A C 1
ATOM 1357 O O . SER A 1 197 ? 9.137 7.763 -26.807 1.00 92.44 197 SER A O 1
ATOM 1359 N N . ASP A 1 198 ? 8.934 6.348 -25.072 1.00 93.50 198 ASP A N 1
ATOM 1360 C CA . ASP A 1 198 ? 7.780 5.622 -25.617 1.00 93.50 198 ASP A CA 1
ATOM 1361 C C . ASP A 1 198 ? 6.506 6.485 -25.594 1.00 93.50 198 ASP A C 1
ATOM 1363 O O . ASP A 1 198 ? 5.725 6.497 -26.556 1.00 93.50 198 ASP A O 1
ATOM 1367 N N . ILE A 1 199 ? 6.340 7.303 -24.552 1.00 94.62 199 ILE A N 1
ATOM 1368 C CA . ILE A 1 199 ? 5.286 8.318 -24.478 1.00 94.62 199 ILE A CA 1
ATOM 1369 C C . ILE A 1 199 ? 5.503 9.390 -25.551 1.00 94.62 199 ILE A C 1
ATOM 1371 O O . ILE A 1 199 ? 4.550 9.714 -26.252 1.00 94.62 199 ILE A O 1
ATOM 1375 N N . CYS A 1 200 ? 6.727 9.886 -25.770 1.00 94.81 200 CYS A N 1
ATOM 1376 C CA . CYS A 1 200 ? 7.032 10.841 -26.846 1.00 94.81 200 CYS A CA 1
ATOM 1377 C C . CYS A 1 200 ? 6.700 10.273 -28.232 1.00 94.81 200 CYS A C 1
ATOM 1379 O O . CYS A 1 200 ? 6.240 11.001 -29.113 1.00 94.81 200 CYS A O 1
ATOM 1381 N N . ALA A 1 201 ? 6.969 8.982 -28.451 1.00 95.38 201 ALA A N 1
ATOM 1382 C CA . ALA A 1 201 ? 6.672 8.310 -29.712 1.00 95.38 201 ALA A CA 1
ATOM 1383 C C . ALA A 1 201 ? 5.158 8.158 -29.932 1.00 95.38 201 ALA A C 1
ATOM 1385 O O . ALA A 1 201 ? 4.683 8.280 -31.063 1.00 95.38 201 ALA A O 1
ATOM 1386 N N . THR A 1 202 ? 4.408 7.930 -28.851 1.00 96.75 202 THR A N 1
ATOM 1387 C CA . THR A 1 202 ? 2.943 7.815 -28.864 1.00 96.75 202 THR A CA 1
ATOM 1388 C C . THR A 1 202 ? 2.268 9.180 -29.007 1.00 96.75 202 THR A C 1
ATOM 1390 O O . THR A 1 202 ? 1.336 9.338 -29.797 1.00 96.75 202 THR A O 1
ATOM 1393 N N . ASN A 1 203 ? 2.756 10.180 -28.274 1.00 96.25 203 ASN A N 1
ATOM 1394 C CA . ASN A 1 203 ? 2.260 11.545 -28.271 1.00 96.25 203 ASN A CA 1
ATOM 1395 C C . ASN A 1 203 ? 3.420 12.567 -28.284 1.00 96.25 203 ASN A C 1
ATOM 1397 O O . ASN A 1 203 ? 3.913 12.972 -27.226 1.00 96.25 203 ASN A O 1
ATOM 1401 N N . PRO A 1 204 ? 3.823 13.055 -29.476 1.00 95.75 204 PRO A N 1
ATOM 1402 C CA . PRO A 1 204 ? 4.938 13.993 -29.609 1.00 95.75 204 PRO A CA 1
ATOM 1403 C C . PRO A 1 204 ? 4.775 15.307 -28.832 1.00 95.75 204 PRO A C 1
ATOM 1405 O O . PRO A 1 204 ? 5.780 15.944 -28.506 1.00 95.75 204 PRO A O 1
ATOM 1408 N N . SER A 1 205 ? 3.543 15.724 -28.499 1.00 95.31 205 SER A N 1
ATOM 1409 C CA . SER A 1 205 ? 3.322 16.965 -27.747 1.00 95.31 205 SER A CA 1
ATOM 1410 C C . SER A 1 205 ? 3.856 16.903 -26.318 1.00 95.31 205 SER A C 1
ATOM 1412 O O . SER A 1 205 ? 4.212 17.949 -25.787 1.00 95.31 205 SER A O 1
ATOM 1414 N N . CYS A 1 206 ? 3.979 15.711 -25.727 1.00 95.38 206 CYS A N 1
ATOM 1415 C CA . CYS A 1 206 ? 4.500 15.537 -24.369 1.00 95.38 206 CYS A CA 1
ATOM 1416 C C . CYS A 1 206 ? 5.978 15.933 -24.235 1.00 95.38 206 CYS A C 1
ATOM 1418 O O . CYS A 1 206 ? 6.438 16.243 -23.143 1.00 95.38 206 CYS A O 1
ATOM 1420 N N . CYS A 1 207 ? 6.721 15.961 -25.347 1.00 93.00 207 CYS A N 1
ATOM 1421 C CA . CYS A 1 207 ? 8.174 16.156 -25.328 1.00 93.00 207 CYS A CA 1
ATOM 1422 C C . CYS A 1 207 ? 8.631 17.419 -26.062 1.00 93.00 207 CYS A C 1
ATOM 1424 O O . CYS A 1 207 ? 9.752 17.882 -25.865 1.00 93.00 207 CYS A O 1
ATOM 1426 N N . SER A 1 208 ? 7.767 18.010 -26.893 1.00 94.19 208 SER A N 1
ATOM 1427 C CA . SER A 1 208 ? 7.983 19.346 -27.468 1.00 94.19 208 SER A CA 1
ATOM 1428 C C . SER A 1 208 ? 7.134 20.443 -26.814 1.00 94.19 208 SER A C 1
ATOM 1430 O O . SER A 1 208 ? 7.343 21.618 -27.110 1.00 94.19 208 SER A O 1
ATOM 1432 N N . GLY A 1 209 ? 6.134 20.067 -26.012 1.00 93.69 209 GLY A N 1
ATOM 1433 C CA . GLY A 1 209 ? 5.166 20.953 -25.363 1.00 93.69 209 GLY A CA 1
ATOM 1434 C C . GLY A 1 209 ? 5.214 20.845 -23.840 1.00 93.69 209 GLY A C 1
ATOM 1435 O O . GLY A 1 209 ? 6.287 20.700 -23.271 1.00 93.69 209 GLY A O 1
ATOM 1436 N N . ASN A 1 210 ? 4.059 20.940 -23.183 1.00 95.69 210 ASN A N 1
ATOM 1437 C CA . ASN A 1 210 ? 3.962 20.738 -21.737 1.00 95.69 210 ASN A CA 1
ATOM 1438 C C . ASN A 1 210 ? 3.696 19.261 -21.431 1.00 95.69 210 ASN A C 1
ATOM 1440 O O . ASN A 1 210 ? 2.968 18.596 -22.172 1.00 95.69 210 ASN A O 1
ATOM 1444 N N . TRP A 1 211 ? 4.243 18.779 -20.321 1.00 95.12 211 TRP A N 1
ATOM 1445 C CA . TRP A 1 211 ? 3.876 17.491 -19.752 1.00 95.12 211 TRP A CA 1
ATOM 1446 C C . TRP A 1 211 ? 2.581 17.672 -18.955 1.00 95.12 211 TRP A C 1
ATOM 1448 O O . TRP A 1 211 ? 2.613 18.133 -17.820 1.00 95.12 211 TRP A O 1
ATOM 1458 N N . ASP A 1 212 ? 1.432 17.413 -19.575 1.00 95.94 212 ASP A N 1
ATOM 1459 C CA . ASP A 1 212 ? 0.107 17.645 -18.981 1.00 95.94 212 ASP A CA 1
ATOM 1460 C C . ASP A 1 212 ? -0.570 16.345 -18.502 1.00 95.94 212 ASP A C 1
ATOM 1462 O O . ASP A 1 212 ? -0.025 15.247 -18.639 1.00 95.94 212 ASP A O 1
ATOM 1466 N N . SER A 1 213 ? -1.790 16.456 -17.962 1.00 94.88 213 SER A N 1
ATOM 1467 C CA . SER A 1 213 ? -2.605 15.302 -17.539 1.00 94.88 213 SER A CA 1
ATOM 1468 C C . SER A 1 213 ? -2.783 14.224 -18.614 1.00 94.88 213 SER A C 1
ATOM 1470 O O . SER A 1 213 ? -2.921 13.048 -18.275 1.00 94.88 213 SER A O 1
ATOM 1472 N N . SER A 1 214 ? -2.762 14.578 -19.904 1.00 96.56 214 SER A N 1
ATOM 1473 C CA . SER A 1 214 ? -2.853 13.591 -20.988 1.00 96.56 214 SER A CA 1
ATOM 1474 C C . SER A 1 214 ? -1.549 12.807 -21.127 1.00 96.56 214 SER A C 1
ATOM 1476 O O . SER A 1 214 ? -1.588 11.608 -21.396 1.00 96.56 214 SER A O 1
ATOM 1478 N N . CYS A 1 215 ? -0.402 13.453 -20.912 1.00 96.25 215 CYS A N 1
ATOM 1479 C CA . CYS A 1 215 ? 0.902 12.791 -20.857 1.00 96.25 215 CYS A CA 1
ATOM 1480 C C . CYS A 1 215 ? 1.025 11.879 -19.630 1.00 96.25 215 CYS A C 1
ATOM 1482 O O . CYS A 1 215 ? 1.478 10.744 -19.766 1.00 96.25 215 CYS A O 1
ATOM 1484 N N . VAL A 1 216 ? 0.541 12.322 -18.465 1.00 94.12 216 VAL A N 1
ATOM 1485 C CA . VAL A 1 216 ? 0.508 11.505 -17.237 1.00 94.12 216 VAL A CA 1
ATOM 1486 C C . VAL A 1 216 ? -0.400 10.280 -17.407 1.00 94.12 216 VAL A C 1
ATOM 1488 O O . VAL A 1 216 ? -0.020 9.172 -17.041 1.00 94.12 216 VAL A O 1
ATOM 1491 N N . ALA A 1 217 ? -1.570 10.436 -18.033 1.00 93.19 217 ALA A N 1
ATOM 1492 C CA . ALA A 1 217 ? -2.496 9.325 -18.270 1.00 93.19 217 ALA A CA 1
ATOM 1493 C C . ALA A 1 217 ? -1.926 8.231 -19.196 1.00 93.19 217 ALA A C 1
ATOM 1495 O O . ALA A 1 217 ? -2.345 7.077 -19.111 1.00 93.19 217 ALA A O 1
ATOM 1496 N N . LEU A 1 218 ? -0.966 8.565 -20.068 1.00 94.44 218 LEU A N 1
ATOM 1497 C CA . LEU A 1 218 ? -0.318 7.580 -20.936 1.00 94.44 218 LEU A CA 1
ATOM 1498 C C . LEU A 1 218 ? 0.609 6.630 -20.169 1.00 94.44 218 LEU A C 1
ATOM 1500 O O . LEU A 1 218 ? 0.859 5.540 -20.675 1.00 94.44 218 LEU A O 1
ATOM 1504 N N . ILE A 1 219 ? 1.071 6.988 -18.968 1.00 92.25 219 ILE A N 1
ATOM 1505 C CA . ILE A 1 219 ? 2.034 6.196 -18.183 1.00 92.25 219 ILE A CA 1
ATOM 1506 C C . ILE A 1 219 ? 1.479 4.807 -17.853 1.00 92.25 219 ILE A C 1
ATOM 1508 O O . ILE A 1 219 ? 2.178 3.814 -18.045 1.00 92.25 219 ILE A O 1
ATOM 1512 N N . ASP A 1 220 ? 0.203 4.723 -17.478 1.00 88.00 220 ASP A N 1
ATOM 1513 C CA . ASP A 1 220 ? -0.470 3.450 -17.186 1.00 88.00 220 ASP A CA 1
ATOM 1514 C C . ASP A 1 220 ? -0.494 2.540 -18.419 1.00 88.00 220 ASP A C 1
ATOM 1516 O O . ASP A 1 220 ? -0.117 1.373 -18.378 1.00 88.00 220 ASP A O 1
ATOM 1520 N N . THR A 1 221 ? -0.840 3.108 -19.575 1.00 91.25 221 THR A N 1
ATOM 1521 C CA . THR A 1 221 ? -1.022 2.326 -20.807 1.00 91.25 221 THR A CA 1
ATOM 1522 C C . THR A 1 221 ? 0.263 2.023 -21.577 1.00 91.25 221 THR A C 1
ATOM 1524 O O . THR A 1 221 ? 0.335 0.999 -22.254 1.00 91.25 221 THR A O 1
ATOM 1527 N N . VAL A 1 222 ? 1.253 2.917 -21.531 1.00 92.31 222 VAL A N 1
ATOM 1528 C CA . VAL A 1 222 ? 2.497 2.816 -22.313 1.00 92.31 222 VAL A CA 1
ATOM 1529 C C . VAL A 1 222 ? 3.595 2.152 -21.492 1.00 92.31 222 VAL A C 1
ATOM 1531 O O . VAL A 1 222 ? 4.392 1.399 -22.045 1.00 92.31 222 VAL A O 1
ATOM 1534 N N . CYS A 1 223 ? 3.623 2.406 -20.185 1.00 87.81 223 CYS A N 1
ATOM 1535 C CA . CYS A 1 223 ? 4.741 2.038 -19.324 1.00 87.81 223 CYS A CA 1
ATOM 1536 C C . CYS A 1 223 ? 4.385 0.993 -18.265 1.00 87.81 223 CYS A C 1
ATOM 1538 O O . CYS A 1 223 ? 5.272 0.607 -17.507 1.00 87.81 223 CYS A O 1
ATOM 1540 N N . ASP A 1 224 ? 3.125 0.539 -18.222 1.00 82.88 224 ASP A N 1
ATOM 1541 C CA . ASP A 1 224 ? 2.617 -0.429 -17.237 1.00 82.88 224 ASP A CA 1
ATOM 1542 C C . ASP A 1 224 ? 2.926 0.022 -15.795 1.00 82.88 224 ASP A C 1
ATOM 1544 O O . ASP A 1 224 ? 3.367 -0.747 -14.939 1.00 82.88 224 ASP A O 1
ATOM 1548 N N . ALA A 1 225 ? 2.770 1.330 -15.554 1.00 83.56 225 ALA A N 1
ATOM 1549 C CA . ALA A 1 225 ? 3.124 1.997 -14.308 1.00 83.56 225 ALA A CA 1
ATOM 1550 C C . ALA A 1 225 ? 2.039 2.992 -13.884 1.00 83.56 225 ALA A C 1
ATOM 1552 O O . ALA A 1 225 ? 1.406 3.642 -14.706 1.00 83.56 225 ALA A O 1
ATOM 1553 N N . SER A 1 226 ? 1.855 3.171 -12.580 1.00 82.62 226 SER A N 1
ATOM 1554 C CA . SER A 1 226 ? 0.779 4.003 -12.033 1.00 82.62 226 SER A CA 1
ATOM 1555 C C . SER A 1 226 ? 1.317 5.174 -11.213 1.00 82.62 226 SER A C 1
ATOM 1557 O O . SER A 1 226 ? 2.119 4.984 -10.295 1.00 82.62 226 SER A O 1
ATOM 1559 N N . CYS A 1 227 ? 0.826 6.378 -11.506 1.00 85.44 227 CYS A N 1
ATOM 1560 C CA . CYS A 1 227 ? 1.087 7.590 -10.734 1.00 85.44 227 CYS A CA 1
ATOM 1561 C C . CYS A 1 227 ? 0.123 7.651 -9.541 1.00 85.44 227 CYS A C 1
ATOM 1563 O O . CYS A 1 227 ? -1.037 8.024 -9.711 1.00 85.44 227 CYS A O 1
ATOM 1565 N N . TYR A 1 228 ? 0.570 7.278 -8.341 1.00 79.00 228 TYR A N 1
ATOM 1566 C CA . TYR A 1 228 ? -0.228 7.504 -7.136 1.00 79.00 228 TYR A CA 1
ATOM 1567 C C . TYR A 1 228 ? 0.107 8.872 -6.554 1.00 79.00 228 TYR A C 1
ATOM 1569 O O . TYR A 1 228 ? 1.270 9.170 -6.289 1.00 79.00 228 TYR A O 1
ATOM 1577 N N . ALA A 1 229 ? -0.920 9.697 -6.346 1.00 61.75 229 ALA A N 1
ATOM 1578 C CA . ALA A 1 229 ? -0.795 10.830 -5.445 1.00 61.75 229 ALA A CA 1
ATOM 1579 C C . ALA A 1 229 ? -0.624 10.274 -4.027 1.00 61.75 229 ALA A C 1
ATOM 1581 O O . ALA A 1 229 ? -1.439 9.451 -3.595 1.00 61.75 229 ALA A O 1
ATOM 1582 N N . ASP A 1 230 ? 0.426 10.691 -3.322 1.00 49.47 230 ASP A N 1
ATOM 1583 C CA . ASP A 1 230 ? 0.496 10.449 -1.886 1.00 49.47 230 ASP A CA 1
ATOM 1584 C C . ASP A 1 230 ? -0.670 11.221 -1.237 1.00 49.47 230 ASP A C 1
ATOM 1586 O O . ASP A 1 230 ? -0.794 12.427 -1.457 1.00 49.47 230 ASP A O 1
ATOM 1590 N N . PRO A 1 231 ? -1.576 10.562 -0.494 1.00 47.34 231 PRO A N 1
ATOM 1591 C CA . PRO A 1 231 ? -2.700 11.239 0.147 1.00 47.34 231 PRO A CA 1
ATOM 1592 C C . PRO A 1 231 ? -2.293 12.213 1.271 1.00 47.34 231 PRO A C 1
ATOM 1594 O O . PRO A 1 231 ? -3.187 12.807 1.879 1.00 47.34 231 PRO A O 1
ATOM 1597 N N . TYR A 1 232 ? -0.997 12.366 1.573 1.00 51.75 232 TYR A N 1
ATOM 1598 C CA . TYR A 1 232 ? -0.485 13.200 2.665 1.00 51.75 232 TYR A CA 1
ATOM 1599 C C . TYR A 1 232 ? 0.402 14.390 2.245 1.00 51.75 232 TYR A C 1
ATOM 1601 O O . TYR A 1 232 ? 0.958 15.032 3.140 1.00 51.75 232 TYR A O 1
ATOM 1609 N N . ASP A 1 233 ? 0.514 14.703 0.948 1.00 46.88 233 ASP A N 1
ATOM 1610 C CA . ASP A 1 233 ? 1.186 15.922 0.441 1.00 46.88 233 ASP A CA 1
ATOM 1611 C C . ASP A 1 233 ? 0.250 17.152 0.377 1.00 46.88 233 ASP A C 1
ATOM 1613 O O . ASP A 1 233 ? -0.934 17.002 -0.017 1.00 46.88 233 ASP A O 1
#

pLDDT: mean 70.38, std 18.84, range [36.06, 96.75]

Radius of gyration: 29.5 Å; chains: 1; bounding box: 64×48×98 Å

Sequence (233 aa):
MTRKHTFLLLTAISLLTGCIEETSPGYSAGVVPPPNNRAAQKHPKPLDCSEPGPACPCDEQGARQSCGKAYSKVGEQLSCGPGEMVCDGEIWGECMVNFTIQGDAVAASLGGTSACNNACSPNCHTFNDDPSGLTDPGTGLVATPGGLSLPAKAEPQQGGACDGGSTGSCEHSICVEGGPLSAGCDATAAAAPSCVSDICATNPSCCSGNWDSSCVALIDTVCDASCYADPYD

Foldseek 3Di:
DDDDDDDDDDDDDDDDDDDDPPPDPPPPPDPPDPPPPCPPPPPPDPDPVPDAAFFAFDADFQDKDKFKDFDDDDPQFTFIAIFIWGHRRTGTHHGDRPDRPPDPGDRDDDDDDDPPVDPRGPPDDDFDQDPVGRPDPVPQWDQDPVGIDRPPPVDPPPDPAQCQAPPDPFPDGQQDKFAAGDFSSGPPDPPDHGLSVQLCVVPVCSHVHIVDPVSNVCCCVSVVGHHDDDPPD